Protein AF-A0A240UQ04-F1 (afdb_monomer_lite)

Foldseek 3Di:
DQPCLVVLVVVVVVVLVVPQKDQQLVSQLVSCVVCCVPRPVPQDPVCSSVVSVVCLVVSLVVVCVDAQWDADPNRMIGGDDDDDPDDDDPVPVVQVVVCPVLADPVNVVLLPDDLVPQELVCQVVLVVSLVSCVPDLCLVSNLSSLVSNLSSLVRDPVRDLVVSLVSLVSNLVSCVSVVNLLSVLVSLQVSLVSCVVVLVLQSSLVSLQVSLVSDDLPDLPVSLVSLVSSLVSCVVVLVLVSSVVSVLVSLVSCLVPDDPVVVVVSVCCCQCCNVLQRLPSLVVVLVVQLVVQLVVCLVPFDWPCCDDDSVSNSVVSSVLLVCLLCVVCPVSTDGPDPVRVVSSVVSVVVSVVSVVSSVSSCCSHPVSD

Structure (mmCIF, N/CA/C/O backbone):
data_AF-A0A240UQ04-F1
#
_entry.id   AF-A0A240UQ04-F1
#
loop_
_atom_site.group_PDB
_atom_site.id
_atom_site.type_symbol
_atom_site.label_atom_id
_atom_site.label_alt_id
_atom_site.label_comp_id
_atom_site.label_asym_id
_atom_site.label_entity_id
_atom_site.label_seq_id
_atom_site.pdbx_PDB_ins_code
_atom_site.Cartn_x
_atom_site.Cartn_y
_atom_site.Cartn_z
_atom_site.occupancy
_atom_site.B_iso_or_equiv
_atom_site.auth_seq_id
_atom_site.auth_comp_id
_atom_site.auth_asym_id
_atom_site.auth_atom_id
_atom_site.pdbx_PDB_model_num
ATOM 1 N N . MET A 1 1 ? 12.719 -9.009 54.185 1.00 58.41 1 MET A N 1
ATOM 2 C CA . MET A 1 1 ? 13.020 -7.704 53.570 1.00 58.41 1 MET A CA 1
ATOM 3 C C . MET A 1 1 ? 14.392 -7.865 52.958 1.00 58.41 1 MET A C 1
ATOM 5 O O . MET A 1 1 ? 15.248 -8.408 53.648 1.00 58.41 1 MET A O 1
ATOM 9 N N . ASN A 1 2 ? 14.559 -7.557 51.675 1.00 77.81 2 ASN A N 1
ATOM 10 C CA . ASN A 1 2 ? 15.847 -7.760 51.017 1.00 77.81 2 ASN A CA 1
ATOM 11 C C . ASN A 1 2 ? 16.838 -6.715 51.544 1.00 77.81 2 ASN A C 1
ATOM 13 O O . ASN A 1 2 ? 16.464 -5.557 51.710 1.00 77.81 2 ASN A O 1
ATOM 17 N N . GLU A 1 3 ? 18.076 -7.121 51.819 1.00 79.69 3 GLU A N 1
ATOM 18 C CA . GLU A 1 3 ? 19.088 -6.273 52.475 1.00 79.69 3 GLU A CA 1
ATOM 19 C C . GLU A 1 3 ? 19.407 -4.997 51.676 1.00 79.69 3 GLU A C 1
ATOM 21 O O . GLU A 1 3 ? 19.743 -3.967 52.249 1.00 79.69 3 GLU A O 1
ATOM 26 N N . TRP A 1 4 ? 19.202 -5.025 50.358 1.00 89.56 4 TRP A N 1
ATOM 27 C CA . TRP A 1 4 ? 19.443 -3.891 49.470 1.00 89.56 4 TRP A CA 1
ATOM 28 C C . TRP A 1 4 ? 18.371 -2.790 49.532 1.00 89.56 4 TRP A C 1
ATOM 30 O O . TRP A 1 4 ? 18.612 -1.694 49.034 1.00 89.56 4 TRP A O 1
ATOM 40 N N . TYR A 1 5 ? 17.199 -3.036 50.135 1.00 89.88 5 TYR A N 1
ATOM 41 C CA . TYR A 1 5 ? 16.101 -2.054 50.158 1.00 89.88 5 TYR A CA 1
ATOM 42 C C . TYR A 1 5 ? 16.482 -0.782 50.930 1.00 89.88 5 TYR A C 1
ATOM 44 O O . TYR A 1 5 ? 16.114 0.322 50.530 1.00 89.88 5 TYR A O 1
ATOM 52 N N . GLU A 1 6 ? 17.244 -0.934 52.015 1.00 86.56 6 GLU A N 1
ATOM 53 C CA . GLU A 1 6 ? 17.729 0.187 52.827 1.00 86.56 6 GLU A CA 1
ATOM 54 C C . GLU A 1 6 ? 18.804 1.000 52.086 1.00 86.56 6 GLU A C 1
ATOM 56 O O . GLU A 1 6 ? 18.769 2.227 52.089 1.00 86.56 6 GLU A O 1
ATOM 61 N N . ALA A 1 7 ? 19.700 0.333 51.355 1.00 88.06 7 ALA A N 1
ATOM 62 C CA . ALA A 1 7 ? 20.686 1.014 50.516 1.00 88.06 7 ALA A CA 1
ATOM 63 C C . ALA A 1 7 ? 20.029 1.742 49.325 1.00 88.06 7 ALA A C 1
ATOM 65 O O . ALA A 1 7 ? 20.410 2.863 48.981 1.00 88.06 7 ALA A O 1
ATOM 66 N N . ALA A 1 8 ? 18.994 1.141 48.729 1.00 89.69 8 ALA A N 1
ATOM 67 C CA . ALA A 1 8 ? 18.260 1.733 47.616 1.00 89.69 8 ALA A CA 1
ATOM 68 C C . ALA A 1 8 ? 17.498 2.995 48.022 1.00 89.69 8 ALA A C 1
ATOM 70 O O . ALA A 1 8 ? 17.497 3.966 47.270 1.00 89.69 8 ALA A O 1
ATOM 71 N N . ILE A 1 9 ? 16.875 3.027 49.206 1.00 89.06 9 ILE A N 1
ATOM 72 C CA . ILE A 1 9 ? 16.172 4.236 49.656 1.00 89.06 9 ILE A CA 1
ATOM 73 C C . ILE A 1 9 ? 17.139 5.387 49.961 1.00 89.06 9 ILE A C 1
ATOM 75 O O . ILE A 1 9 ? 16.822 6.533 49.651 1.00 89.06 9 ILE A O 1
ATOM 79 N N . GLU A 1 10 ? 18.327 5.110 50.504 1.00 87.94 10 GLU A N 1
ATOM 80 C CA . GLU A 1 10 ? 19.351 6.140 50.716 1.00 87.94 10 GLU A CA 1
ATOM 81 C C . GLU A 1 10 ? 19.845 6.728 49.389 1.00 87.94 10 GLU A C 1
ATOM 83 O O . GLU A 1 10 ? 19.914 7.952 49.245 1.00 87.94 10 GLU A O 1
ATOM 88 N N . SER A 1 11 ? 20.123 5.877 48.393 1.00 89.25 11 SER A N 1
ATOM 89 C CA . SER A 1 11 ? 20.489 6.335 47.045 1.00 89.25 11 SER A CA 1
ATOM 90 C C . SER A 1 11 ? 19.360 7.140 46.399 1.00 89.25 11 SER A C 1
ATOM 92 O O . SER A 1 11 ? 19.591 8.220 45.859 1.00 89.25 11 SER A O 1
ATOM 94 N N . LEU A 1 12 ? 18.117 6.674 46.542 1.00 89.06 12 LEU A N 1
ATOM 95 C CA . LEU A 1 12 ? 16.938 7.341 46.001 1.00 89.06 12 LEU A CA 1
ATOM 96 C C . LEU A 1 12 ? 16.725 8.728 46.610 1.00 89.06 12 LEU A C 1
ATOM 98 O O . LEU A 1 12 ? 16.394 9.669 45.896 1.00 89.06 12 LEU A O 1
ATOM 102 N N . LEU A 1 13 ? 16.910 8.879 47.923 1.00 85.94 13 LEU A N 1
ATOM 103 C CA . LEU A 1 13 ? 16.787 10.175 48.587 1.00 85.94 13 LEU A CA 1
ATOM 104 C C . LEU A 1 13 ? 17.868 11.156 48.117 1.00 85.94 13 LEU A C 1
ATOM 106 O O . LEU A 1 13 ? 17.552 12.325 47.903 1.00 85.94 13 LEU A O 1
ATOM 110 N N . ASN A 1 14 ? 19.101 10.688 47.895 1.00 85.88 14 ASN A N 1
ATOM 111 C CA . ASN A 1 14 ? 20.179 11.512 47.339 1.00 85.88 14 ASN A CA 1
ATOM 112 C C . ASN A 1 14 ? 19.882 11.976 45.906 1.00 85.88 14 ASN A C 1
ATOM 114 O O . ASN A 1 14 ? 20.230 13.100 45.537 1.00 85.88 14 ASN A O 1
ATOM 118 N N . ASP A 1 15 ? 19.244 11.134 45.095 1.00 84.62 15 ASP A N 1
ATOM 119 C CA . ASP A 1 15 ? 18.875 11.503 43.730 1.00 84.62 15 ASP A CA 1
ATOM 120 C C . ASP A 1 15 ? 17.642 12.410 43.704 1.00 84.62 15 ASP A C 1
ATOM 122 O O . ASP A 1 15 ? 17.616 13.382 42.950 1.00 84.62 15 ASP A O 1
ATOM 126 N N . LEU A 1 16 ? 16.679 12.199 44.607 1.00 82.31 16 LEU A N 1
ATOM 127 C CA . LEU A 1 16 ? 15.529 13.091 44.795 1.00 82.31 16 LEU A CA 1
ATOM 128 C C . LEU A 1 16 ? 15.911 14.470 45.361 1.00 82.31 16 LEU A C 1
ATOM 130 O O . LEU A 1 16 ? 15.130 15.416 45.263 1.00 82.31 16 LEU A O 1
ATOM 134 N N . GLU A 1 17 ? 17.095 14.620 45.963 1.00 79.88 17 GLU A N 1
ATOM 135 C CA . GLU A 1 17 ? 17.646 15.937 46.310 1.00 79.88 17 GLU A CA 1
ATOM 136 C C . GLU A 1 17 ? 18.175 16.702 45.090 1.00 79.88 17 GLU A C 1
ATOM 138 O O . GLU A 1 17 ? 18.221 17.934 45.113 1.00 79.88 17 GLU A O 1
ATOM 143 N N . LYS A 1 18 ? 18.566 15.994 44.024 1.00 79.12 18 LYS A N 1
ATOM 144 C CA . LYS A 1 18 ? 19.079 16.589 42.780 1.00 79.12 18 LYS A CA 1
ATOM 145 C C . LYS A 1 18 ? 17.976 16.787 41.741 1.00 79.12 18 LYS A C 1
ATOM 147 O O . LYS A 1 18 ? 18.014 17.770 41.003 1.00 79.12 18 LYS A O 1
ATOM 152 N N . GLU A 1 19 ? 17.010 15.875 41.689 1.00 73.00 19 GLU A N 1
ATOM 153 C CA . GLU A 1 19 ? 15.915 15.859 40.723 1.00 73.00 19 GLU A CA 1
ATOM 154 C C . GLU A 1 19 ? 14.556 15.777 41.430 1.00 73.00 19 GLU A C 1
ATOM 156 O O . GLU A 1 19 ? 14.319 14.906 42.257 1.00 73.00 19 GLU A O 1
ATOM 161 N N . GLU A 1 20 ? 13.608 16.650 41.069 1.00 72.44 20 GLU A N 1
ATOM 162 C CA . GLU A 1 20 ? 12.280 16.689 41.711 1.00 72.44 20 GLU A CA 1
ATOM 163 C C . GLU A 1 20 ? 11.456 15.400 41.507 1.00 72.44 20 GLU A C 1
ATOM 165 O O . GLU A 1 20 ? 10.472 15.168 42.217 1.00 72.44 20 GLU A O 1
ATOM 170 N N . LYS A 1 21 ? 11.804 14.576 40.507 1.00 81.00 21 LYS A N 1
ATOM 171 C CA . LYS A 1 21 ? 11.020 13.406 40.103 1.00 81.00 21 LYS A CA 1
ATOM 172 C C . LYS A 1 21 ? 11.857 12.361 39.380 1.00 81.00 21 LYS A C 1
ATOM 174 O O . LYS A 1 21 ? 12.433 12.661 38.341 1.00 81.00 21 LYS A O 1
ATOM 179 N N . ILE A 1 22 ? 11.763 11.115 39.836 1.00 85.31 22 ILE A N 1
ATOM 180 C CA . ILE A 1 22 ? 12.531 9.987 39.296 1.00 85.31 22 ILE A CA 1
ATOM 181 C C . ILE A 1 22 ? 11.594 8.911 38.738 1.00 85.31 22 ILE A C 1
ATOM 183 O O . ILE A 1 22 ? 10.485 8.704 39.243 1.00 85.31 22 ILE A O 1
ATOM 187 N N . ILE A 1 23 ? 12.010 8.253 37.655 1.00 87.44 23 ILE A N 1
ATOM 188 C CA . ILE A 1 23 ? 11.331 7.079 37.093 1.00 87.44 23 ILE A CA 1
ATOM 189 C C . ILE A 1 23 ? 11.826 5.854 37.865 1.00 87.44 23 ILE A C 1
ATOM 191 O O . ILE A 1 23 ? 13.015 5.562 37.850 1.00 87.44 23 ILE A O 1
ATOM 195 N N . GLY A 1 24 ? 10.926 5.156 38.563 1.00 87.31 24 GLY A N 1
ATOM 196 C CA . GLY A 1 24 ? 11.319 4.122 39.523 1.00 87.31 24 GLY A CA 1
ATOM 197 C C . GLY A 1 24 ? 11.990 2.898 38.897 1.00 87.31 24 GLY A C 1
ATOM 198 O O . GLY A 1 24 ? 12.894 2.331 39.501 1.00 87.31 24 GLY A O 1
ATOM 199 N N . LEU A 1 25 ? 11.559 2.498 37.694 1.00 85.81 25 LEU A N 1
ATOM 200 C CA . LEU A 1 25 ? 12.165 1.377 36.963 1.00 85.81 25 LEU A CA 1
ATOM 201 C C . LEU A 1 25 ? 13.605 1.696 36.552 1.00 85.81 25 LEU A C 1
ATOM 203 O O . LEU A 1 25 ? 14.498 0.910 36.848 1.00 85.81 25 LEU A O 1
ATOM 207 N N . ASP A 1 26 ? 13.820 2.866 35.944 1.00 87.31 26 ASP A N 1
ATOM 208 C CA . ASP A 1 26 ? 15.145 3.328 35.518 1.00 87.31 26 ASP A CA 1
ATOM 209 C C . ASP A 1 26 ? 16.088 3.432 36.727 1.00 87.31 26 ASP A C 1
ATOM 211 O O . ASP A 1 26 ? 17.191 2.897 36.709 1.00 87.31 26 ASP A O 1
ATOM 215 N N . PHE A 1 27 ? 15.605 4.012 37.831 1.00 93.12 27 PHE A N 1
ATOM 216 C CA . PHE A 1 27 ? 16.371 4.089 39.073 1.00 93.12 27 PHE A CA 1
ATOM 217 C C . PHE A 1 27 ? 16.760 2.712 39.620 1.00 93.12 27 PHE A C 1
ATOM 219 O O . PHE A 1 27 ? 17.901 2.521 40.028 1.00 93.12 27 PHE A O 1
ATOM 226 N N . LEU A 1 28 ? 15.834 1.746 39.661 1.00 91.12 28 LEU A N 1
ATOM 227 C CA . LEU A 1 28 ? 16.159 0.406 40.157 1.00 91.12 28 LEU A CA 1
ATOM 228 C C . LEU A 1 28 ? 17.163 -0.302 39.258 1.00 91.12 28 LEU A C 1
ATOM 230 O O . LEU A 1 28 ? 18.037 -0.998 39.768 1.00 91.12 28 LEU A O 1
ATOM 234 N N . GLN A 1 29 ? 17.045 -0.131 37.944 1.00 89.81 29 GLN A N 1
ATOM 235 C CA . GLN A 1 29 ? 17.992 -0.695 36.993 1.00 89.81 29 GLN A CA 1
ATOM 236 C C . GLN A 1 29 ? 19.395 -0.120 37.211 1.00 89.81 29 GLN A C 1
ATOM 238 O O . GLN A 1 29 ? 20.348 -0.890 37.352 1.00 89.81 29 GLN A O 1
ATOM 243 N N . ASP A 1 30 ? 19.510 1.202 37.335 1.00 88.62 30 ASP A N 1
ATOM 244 C CA . ASP A 1 30 ? 20.778 1.879 37.609 1.00 88.62 30 ASP A CA 1
ATOM 245 C C . ASP A 1 30 ? 21.347 1.467 38.978 1.00 88.62 30 ASP A C 1
ATOM 247 O O . ASP A 1 30 ? 22.514 1.088 39.082 1.00 88.62 30 ASP A O 1
ATOM 251 N N . PHE A 1 31 ? 20.512 1.413 40.020 1.00 92.94 31 PHE A N 1
ATOM 252 C CA . PHE A 1 31 ? 20.923 0.995 41.361 1.00 92.94 31 PHE A CA 1
ATOM 253 C C . PHE A 1 31 ? 21.456 -0.447 41.392 1.00 92.94 31 PHE A C 1
ATOM 255 O O . PHE A 1 31 ? 22.490 -0.714 42.014 1.00 92.94 31 PHE A O 1
ATOM 262 N N . VAL A 1 32 ? 20.773 -1.382 40.721 1.00 90.56 32 VAL A N 1
ATOM 263 C CA . VAL A 1 32 ? 21.191 -2.791 40.635 1.00 90.56 32 VAL A CA 1
ATOM 264 C C . VAL A 1 32 ? 22.510 -2.923 39.872 1.00 90.56 32 VAL A C 1
ATOM 266 O O . VAL A 1 32 ? 23.366 -3.712 40.275 1.00 90.56 32 VAL A O 1
ATOM 269 N N . LEU A 1 33 ? 22.704 -2.139 38.807 1.00 87.25 33 LEU A N 1
ATOM 270 C CA . LEU A 1 33 ? 23.949 -2.118 38.038 1.00 87.25 33 LEU A CA 1
ATOM 271 C C . LEU A 1 33 ? 25.126 -1.578 38.859 1.00 87.25 33 LEU A C 1
ATOM 273 O O . LEU A 1 33 ? 26.207 -2.169 38.832 1.00 87.25 33 LEU A O 1
ATOM 277 N N . GLU A 1 34 ? 24.922 -0.487 39.597 1.00 88.06 34 GLU A N 1
ATOM 278 C CA . GLU A 1 34 ? 25.969 0.170 40.386 1.00 88.06 34 GLU A CA 1
ATOM 279 C C . GLU A 1 34 ? 26.369 -0.623 41.636 1.00 88.06 34 GLU A C 1
ATOM 281 O O . GLU A 1 34 ? 27.537 -0.609 42.019 1.00 88.06 34 GLU A O 1
ATOM 286 N N . ASN A 1 35 ? 25.433 -1.364 42.239 1.00 88.94 35 ASN A N 1
ATOM 287 C CA . ASN A 1 35 ? 25.648 -2.084 43.501 1.00 88.94 35 ASN A CA 1
ATOM 288 C C . ASN A 1 35 ? 25.668 -3.616 43.323 1.00 88.94 35 ASN A C 1
ATOM 290 O O . ASN A 1 35 ? 25.433 -4.376 44.270 1.00 88.94 35 ASN A O 1
ATOM 294 N N . ARG A 1 36 ? 25.948 -4.092 42.100 1.00 88.50 36 ARG A N 1
ATOM 295 C CA . ARG A 1 36 ? 25.938 -5.523 41.751 1.00 88.50 36 ARG A CA 1
ATOM 296 C C . ARG A 1 36 ? 26.920 -6.346 42.581 1.00 88.50 36 ARG A C 1
ATOM 298 O O . ARG A 1 36 ? 26.583 -7.446 43.011 1.00 88.50 36 ARG A O 1
ATOM 305 N N . GLU A 1 37 ? 28.124 -5.826 42.804 1.00 82.75 37 GLU A N 1
ATOM 306 C CA . GLU A 1 37 ? 29.170 -6.534 43.558 1.00 82.75 37 GLU A CA 1
ATOM 307 C C . GLU A 1 37 ? 28.835 -6.667 45.052 1.00 82.75 37 GLU A C 1
ATOM 309 O O . GLU A 1 37 ? 29.295 -7.612 45.696 1.00 82.75 37 GLU A O 1
ATOM 314 N N . ASP A 1 38 ? 27.985 -5.784 45.580 1.00 85.56 38 ASP A N 1
ATOM 315 C CA . ASP A 1 38 ? 27.653 -5.729 47.003 1.00 85.56 38 ASP A CA 1
ATOM 316 C C . ASP A 1 38 ? 26.400 -6.546 47.346 1.00 85.56 38 ASP A C 1
ATOM 318 O O . ASP A 1 38 ? 26.409 -7.288 48.328 1.00 85.56 38 ASP A O 1
ATOM 322 N N . TYR A 1 39 ? 25.344 -6.467 46.525 1.00 86.56 39 TYR A N 1
ATOM 323 C CA . TYR A 1 39 ? 24.046 -7.089 46.840 1.00 86.56 39 TYR A CA 1
ATOM 324 C C . TYR A 1 39 ? 23.546 -8.115 45.812 1.00 86.56 39 TYR A C 1
ATOM 326 O O . TYR A 1 39 ? 22.637 -8.884 46.124 1.00 86.56 39 TYR A O 1
ATOM 334 N N . PHE A 1 40 ? 24.113 -8.156 44.600 1.00 88.31 40 PHE A N 1
ATOM 335 C CA . PHE A 1 40 ? 23.583 -8.945 43.475 1.00 88.31 40 PHE A CA 1
ATOM 336 C C . PHE A 1 40 ? 24.657 -9.820 42.803 1.00 88.31 40 PHE A C 1
ATOM 338 O O . PHE A 1 40 ? 24.677 -9.973 41.581 1.00 88.31 40 PHE A O 1
ATOM 345 N N . GLN A 1 41 ? 25.559 -10.410 43.597 1.00 83.00 41 GLN A N 1
ATOM 346 C CA . GLN A 1 41 ? 26.712 -11.182 43.099 1.00 83.00 41 GLN A CA 1
ATOM 347 C C . GLN A 1 41 ? 26.312 -12.348 42.179 1.00 83.00 41 GLN A C 1
ATOM 349 O O . GLN A 1 41 ? 27.020 -12.641 41.213 1.00 83.00 41 GLN A O 1
ATOM 354 N N . ASP A 1 42 ? 25.157 -12.960 42.450 1.00 83.81 42 ASP A N 1
ATOM 355 C CA . ASP A 1 42 ? 24.624 -14.111 41.715 1.00 83.81 42 ASP A CA 1
ATOM 356 C C . ASP A 1 42 ? 23.748 -13.726 40.501 1.00 83.81 42 ASP A C 1
ATOM 358 O O . ASP A 1 42 ? 23.315 -14.607 39.763 1.00 83.81 42 ASP A O 1
ATOM 362 N N . LEU A 1 43 ? 23.471 -12.433 40.274 1.00 86.88 43 LEU A N 1
ATOM 363 C CA . LEU A 1 43 ? 22.567 -11.967 39.212 1.00 86.88 43 LEU A CA 1
ATOM 364 C C . LEU A 1 43 ? 23.330 -11.686 37.913 1.00 86.88 43 LEU A C 1
ATOM 366 O O . LEU A 1 43 ? 24.062 -10.701 37.845 1.00 86.88 43 LEU A O 1
ATOM 370 N N . GLU A 1 44 ? 23.186 -12.504 36.869 1.00 86.50 44 GLU A N 1
ATOM 371 C CA . GLU A 1 44 ? 23.845 -12.282 35.569 1.00 86.50 44 GLU A CA 1
ATOM 372 C C . GLU A 1 44 ? 23.394 -10.971 34.893 1.00 86.50 44 GLU A C 1
ATOM 374 O O . GLU A 1 44 ? 22.263 -10.527 35.059 1.00 86.50 44 GLU A O 1
ATOM 379 N N . PHE A 1 45 ? 24.280 -10.335 34.111 1.00 80.94 45 PHE A N 1
ATOM 380 C CA . PHE A 1 45 ? 23.977 -9.053 33.448 1.00 80.94 45 PHE A CA 1
ATOM 381 C C . PHE A 1 45 ? 22.784 -9.134 32.487 1.00 80.94 45 PHE A C 1
ATOM 383 O O . PHE A 1 45 ? 22.076 -8.147 32.315 1.00 80.94 45 PHE A O 1
ATOM 390 N N . GLU A 1 46 ? 22.574 -10.293 31.861 1.00 82.19 46 GLU A N 1
ATOM 391 C CA . GLU A 1 46 ? 21.473 -10.515 30.917 1.00 82.19 46 GLU A CA 1
ATOM 392 C C . GLU A 1 46 ? 20.110 -10.638 31.624 1.00 82.19 46 GLU A C 1
ATOM 394 O O . GLU A 1 46 ? 19.081 -10.412 30.991 1.00 82.19 46 GLU A O 1
ATOM 399 N N . ASP A 1 47 ? 20.102 -10.902 32.936 1.00 87.44 47 ASP A N 1
ATOM 400 C CA . ASP A 1 47 ? 18.893 -11.140 33.733 1.00 87.44 47 ASP A CA 1
ATOM 401 C C . ASP A 1 47 ? 18.439 -9.907 34.539 1.00 87.44 47 ASP A C 1
ATOM 403 O O . ASP A 1 47 ? 17.406 -9.948 35.212 1.00 87.44 47 ASP A O 1
ATOM 407 N N . ILE A 1 48 ? 19.182 -8.794 34.482 1.00 83.69 48 ILE A N 1
ATOM 408 C CA . ILE A 1 48 ? 18.913 -7.586 35.285 1.00 83.69 48 ILE A CA 1
ATOM 409 C C . ILE A 1 48 ? 17.538 -6.994 34.965 1.00 83.69 48 ILE A C 1
ATOM 411 O O . ILE A 1 48 ? 16.775 -6.697 35.881 1.00 83.69 48 ILE A O 1
ATOM 415 N N . ASP A 1 49 ? 17.190 -6.867 33.685 1.00 82.19 49 ASP A N 1
ATOM 416 C CA . ASP A 1 49 ? 15.914 -6.272 33.264 1.00 82.19 49 ASP A CA 1
ATOM 417 C C . ASP A 1 49 ? 14.718 -7.088 33.775 1.00 82.19 49 ASP A C 1
ATOM 419 O O . ASP A 1 49 ? 13.706 -6.536 34.222 1.00 82.19 49 ASP A O 1
ATOM 423 N N . GLN A 1 50 ? 14.851 -8.417 33.746 1.00 87.00 50 GLN A N 1
ATOM 424 C CA . GLN A 1 50 ? 13.830 -9.328 34.246 1.00 87.00 50 GLN A CA 1
ATOM 425 C C . GLN A 1 50 ? 13.729 -9.250 35.773 1.00 87.00 50 GLN A C 1
ATOM 427 O O . GLN A 1 50 ? 12.632 -9.097 36.303 1.00 87.00 50 GLN A O 1
ATOM 432 N N . PHE A 1 51 ? 14.863 -9.258 36.476 1.00 89.88 51 PHE A N 1
ATOM 433 C CA . PHE A 1 51 ? 14.904 -9.114 37.929 1.00 89.88 51 PHE A CA 1
ATOM 434 C C . PHE A 1 51 ? 14.285 -7.794 38.410 1.00 89.88 51 PHE A C 1
ATOM 436 O O . PHE A 1 51 ? 13.481 -7.797 39.341 1.00 89.88 51 PHE A O 1
ATOM 443 N N . VAL A 1 52 ? 14.625 -6.671 37.769 1.00 88.56 52 VAL A N 1
ATOM 444 C CA . VAL A 1 52 ? 14.074 -5.349 38.104 1.00 88.56 52 VAL A CA 1
ATOM 445 C C . VAL A 1 52 ? 12.565 -5.337 37.899 1.00 88.56 52 VAL A C 1
ATOM 447 O O . VAL A 1 52 ? 11.849 -4.865 38.775 1.00 88.56 52 VAL A O 1
ATOM 450 N N . THR A 1 53 ? 12.075 -5.902 36.794 1.00 85.00 53 THR A N 1
ATOM 451 C CA . THR A 1 53 ? 10.634 -5.995 36.515 1.00 85.00 53 THR A CA 1
ATOM 452 C C . THR A 1 53 ? 9.909 -6.824 37.576 1.00 85.00 53 THR A C 1
ATOM 454 O O . THR A 1 53 ? 8.877 -6.391 38.085 1.00 85.00 53 THR A O 1
ATOM 457 N N . ASP A 1 54 ? 10.473 -7.971 37.960 1.00 87.94 54 ASP A N 1
ATOM 458 C CA . ASP A 1 54 ? 9.882 -8.871 38.954 1.00 87.94 54 ASP A CA 1
ATOM 459 C C . ASP A 1 54 ? 9.885 -8.262 40.368 1.00 87.94 54 ASP A C 1
ATOM 461 O O . ASP A 1 54 ? 8.967 -8.495 41.150 1.00 87.94 54 ASP A O 1
ATOM 465 N N . GLN A 1 55 ? 10.911 -7.478 40.714 1.00 89.19 55 GLN A N 1
ATOM 466 C CA . GLN A 1 55 ? 11.040 -6.837 42.029 1.00 89.19 55 GLN A CA 1
ATOM 467 C C . GLN A 1 55 ? 10.374 -5.459 42.117 1.00 89.19 55 GLN A C 1
ATOM 469 O O . GLN A 1 55 ? 10.234 -4.928 43.222 1.00 89.19 55 GLN A O 1
ATOM 474 N N . PHE A 1 56 ? 9.976 -4.864 40.988 1.00 89.19 56 PHE A N 1
ATOM 475 C CA . PHE A 1 56 ? 9.504 -3.482 40.937 1.00 89.19 56 PHE A CA 1
ATOM 476 C C . PHE A 1 56 ? 8.264 -3.261 41.804 1.00 89.19 56 PHE A C 1
ATOM 478 O O . PHE A 1 56 ? 8.253 -2.350 42.633 1.00 89.19 56 PHE A O 1
ATOM 485 N N . ASP A 1 57 ? 7.239 -4.103 41.660 1.00 84.56 57 ASP A N 1
ATOM 486 C CA . ASP A 1 57 ? 5.978 -3.945 42.391 1.00 84.56 57 ASP A CA 1
ATOM 487 C C . ASP A 1 57 ? 6.145 -4.183 43.898 1.00 84.56 57 ASP A C 1
ATOM 489 O O . ASP A 1 57 ? 5.593 -3.428 44.706 1.00 84.56 57 ASP A O 1
ATOM 493 N N . ASP A 1 58 ? 6.962 -5.167 44.282 1.00 86.81 58 ASP A N 1
ATOM 494 C CA . ASP A 1 58 ? 7.271 -5.476 45.682 1.00 86.81 58 ASP A CA 1
ATOM 495 C C . ASP A 1 58 ? 8.040 -4.327 46.352 1.00 86.81 58 ASP A C 1
ATOM 497 O O . ASP A 1 58 ? 7.676 -3.869 47.444 1.00 86.81 58 ASP A O 1
ATOM 501 N N . PHE A 1 59 ? 9.070 -3.801 45.679 1.00 87.94 59 PHE A N 1
ATOM 502 C CA . PHE A 1 59 ? 9.853 -2.670 46.176 1.00 87.94 59 PHE A CA 1
ATOM 503 C C . PHE A 1 59 ? 9.016 -1.391 46.237 1.00 87.94 59 PHE A C 1
ATOM 505 O O . PHE A 1 59 ? 9.054 -0.654 47.223 1.00 87.94 59 PHE A O 1
ATOM 512 N N . GLN A 1 60 ? 8.191 -1.149 45.219 1.00 86.31 60 GLN A N 1
ATOM 513 C CA . GLN A 1 60 ? 7.283 -0.012 45.171 1.00 86.31 60 GLN A CA 1
ATOM 514 C C . GLN A 1 60 ? 6.205 -0.090 46.263 1.00 86.31 60 GLN A C 1
ATOM 516 O O . GLN A 1 60 ? 5.852 0.930 46.863 1.00 86.31 60 GLN A O 1
ATOM 521 N N . GLY A 1 61 ? 5.693 -1.288 46.554 1.00 84.00 61 GLY A N 1
ATOM 522 C CA . GLY A 1 61 ? 4.782 -1.539 47.667 1.00 84.00 61 GLY A CA 1
ATOM 523 C C . GLY A 1 61 ? 5.432 -1.241 49.019 1.00 84.00 61 GLY A C 1
ATOM 524 O O . GLY A 1 61 ? 4.819 -0.587 49.865 1.00 84.00 61 GLY A O 1
ATOM 525 N N . TRP A 1 62 ? 6.695 -1.635 49.198 1.00 87.81 62 TRP A N 1
ATOM 526 C CA . TRP A 1 62 ? 7.478 -1.310 50.391 1.00 87.81 62 TRP A CA 1
ATOM 527 C C . TRP A 1 62 ? 7.783 0.192 50.517 1.00 87.81 62 TRP A C 1
ATOM 529 O O . TRP A 1 62 ? 7.593 0.756 51.594 1.00 87.81 62 TRP A O 1
ATOM 539 N N . LEU A 1 63 ? 8.155 0.877 49.432 1.00 86.38 63 LEU A N 1
ATOM 540 C CA . LEU A 1 63 ? 8.429 2.323 49.415 1.00 86.38 63 LEU A CA 1
ATOM 541 C C . LEU A 1 63 ? 7.250 3.166 49.916 1.00 86.38 63 LEU A C 1
ATOM 543 O O . LEU A 1 63 ? 7.458 4.170 50.591 1.00 86.38 63 LEU A O 1
ATOM 547 N N . ARG A 1 64 ? 6.005 2.744 49.652 1.00 84.00 64 ARG A N 1
ATOM 548 C CA . ARG A 1 64 ? 4.795 3.424 50.158 1.00 84.00 64 ARG A CA 1
ATOM 549 C C . ARG A 1 64 ? 4.691 3.427 51.684 1.00 84.00 64 ARG A C 1
ATOM 551 O O . ARG A 1 64 ? 3.948 4.232 52.237 1.00 84.00 64 ARG A O 1
ATOM 558 N N . THR A 1 65 ? 5.400 2.524 52.360 1.00 82.25 65 THR A N 1
ATOM 559 C CA . THR A 1 65 ? 5.434 2.450 53.828 1.00 82.25 65 THR A CA 1
ATOM 560 C C . THR A 1 65 ? 6.501 3.356 54.448 1.00 82.25 65 THR A C 1
ATOM 562 O O . THR A 1 65 ? 6.502 3.537 55.665 1.00 82.25 65 THR A O 1
ATOM 565 N N . GLN A 1 66 ? 7.385 3.948 53.635 1.00 84.12 66 GLN A N 1
ATOM 566 C CA . GLN A 1 66 ? 8.506 4.761 54.098 1.00 84.12 66 GLN A CA 1
ATOM 567 C C . GLN A 1 66 ? 8.145 6.248 54.167 1.00 84.12 66 GLN A C 1
ATOM 569 O O . GLN A 1 66 ? 7.481 6.802 53.291 1.00 84.12 66 GLN A O 1
ATOM 574 N N . ALA A 1 67 ? 8.596 6.918 55.229 1.00 72.38 67 ALA A N 1
ATOM 575 C CA . ALA A 1 67 ? 8.374 8.349 55.404 1.00 72.38 67 ALA A CA 1
ATOM 576 C C . ALA A 1 67 ? 9.307 9.157 54.486 1.00 72.38 67 ALA A C 1
ATOM 578 O O . ALA A 1 67 ? 10.504 8.893 54.427 1.00 72.38 67 ALA A O 1
ATOM 579 N N . GLY A 1 68 ? 8.770 10.175 53.807 1.00 75.44 68 GLY A N 1
ATOM 580 C CA . GLY A 1 68 ? 9.559 11.095 52.977 1.00 75.44 68 GLY A CA 1
ATOM 581 C C . GLY A 1 68 ? 9.529 10.818 51.472 1.00 75.44 68 GLY A C 1
ATOM 582 O O . GLY A 1 68 ? 10.069 11.624 50.717 1.00 75.44 68 GLY A O 1
ATOM 583 N N . ILE A 1 69 ? 8.847 9.761 51.012 1.00 81.94 69 ILE A N 1
ATOM 584 C CA . ILE A 1 69 ? 8.707 9.426 49.584 1.00 81.94 69 ILE A CA 1
ATOM 585 C C . ILE A 1 69 ? 7.232 9.220 49.234 1.00 81.94 69 ILE A C 1
ATOM 587 O O . ILE A 1 69 ? 6.489 8.568 49.963 1.00 81.94 69 ILE A O 1
ATOM 591 N N . LYS A 1 70 ? 6.799 9.765 48.095 1.00 84.06 70 LYS A N 1
ATOM 592 C CA . LYS A 1 70 ? 5.472 9.534 47.517 1.00 84.06 70 LYS A CA 1
ATOM 593 C C . LYS A 1 70 ? 5.613 8.820 46.174 1.00 84.06 70 LYS A C 1
ATOM 595 O O . LYS A 1 70 ? 6.283 9.304 45.262 1.00 84.06 70 LYS A O 1
ATOM 600 N N . VAL A 1 71 ? 4.941 7.678 46.052 1.00 84.75 71 VAL A N 1
ATOM 601 C CA . VAL A 1 71 ? 4.871 6.869 44.827 1.00 84.75 71 VAL A CA 1
ATOM 602 C C . VAL A 1 71 ? 3.638 7.279 44.016 1.00 84.75 71 VAL A C 1
ATOM 604 O O . VAL A 1 71 ? 2.528 7.284 44.544 1.00 84.75 71 VAL A O 1
ATOM 607 N N . LEU A 1 72 ? 3.814 7.619 42.737 1.00 77.00 72 LEU A N 1
ATOM 608 C CA . LEU A 1 72 ? 2.732 7.977 41.811 1.00 77.00 72 LEU A CA 1
ATOM 609 C C . LEU A 1 72 ? 2.227 6.752 41.026 1.00 77.00 72 LEU A C 1
ATOM 611 O O . LEU A 1 72 ? 2.974 5.806 40.790 1.00 77.00 72 LEU A O 1
ATOM 615 N N . ALA A 1 73 ? 0.980 6.802 40.541 1.00 70.19 73 ALA A N 1
ATOM 616 C CA . ALA A 1 73 ? 0.335 5.709 39.795 1.00 70.19 73 ALA A CA 1
ATOM 617 C C . ALA A 1 73 ? 1.036 5.321 38.473 1.00 70.19 73 ALA A C 1
ATOM 619 O O . ALA A 1 73 ? 0.806 4.241 37.947 1.00 70.19 73 ALA A O 1
ATOM 620 N N . ASN A 1 74 ? 1.914 6.178 37.942 1.00 71.81 74 ASN A N 1
ATOM 621 C CA . ASN A 1 74 ? 2.688 5.928 36.722 1.00 71.81 74 ASN A CA 1
ATOM 622 C C . ASN A 1 74 ? 4.114 5.402 36.979 1.00 71.81 74 ASN A C 1
ATOM 624 O O . ASN A 1 74 ? 4.966 5.539 36.104 1.00 71.81 74 ASN A O 1
ATOM 628 N N . GLY A 1 75 ? 4.397 4.878 38.178 1.00 76.12 75 GLY A N 1
ATOM 629 C CA . GLY A 1 75 ? 5.706 4.309 38.524 1.00 76.12 75 GLY A CA 1
ATOM 630 C C . GLY A 1 75 ? 6.811 5.344 38.770 1.00 76.12 75 GLY A C 1
ATOM 631 O O . GLY A 1 75 ? 7.992 5.009 38.727 1.00 76.12 75 GLY A O 1
ATOM 632 N N . LYS A 1 76 ? 6.452 6.617 38.994 1.00 82.81 76 LYS A N 1
ATOM 633 C CA . LYS A 1 76 ? 7.400 7.703 39.303 1.00 82.81 76 LYS A CA 1
ATOM 634 C C . LYS A 1 76 ? 7.386 8.045 40.789 1.00 82.81 76 LYS A C 1
ATOM 636 O O . LYS A 1 76 ? 6.323 8.030 41.412 1.00 82.81 76 LYS A O 1
ATOM 641 N N . TRP A 1 77 ? 8.539 8.405 41.340 1.00 87.06 77 TRP A N 1
ATOM 642 C CA . TRP A 1 77 ? 8.722 8.667 42.770 1.00 87.06 77 TRP A CA 1
ATOM 643 C C . TRP A 1 77 ? 9.157 10.117 43.007 1.00 87.06 77 TRP A C 1
ATOM 645 O O . TRP A 1 77 ? 9.901 10.683 42.204 1.00 87.06 77 TRP A O 1
ATOM 655 N N . ILE A 1 78 ? 8.636 10.731 44.073 1.00 85.00 78 ILE A N 1
ATOM 656 C CA . ILE A 1 78 ? 8.908 12.127 44.455 1.00 85.00 78 ILE A CA 1
ATOM 657 C C . ILE A 1 78 ? 9.135 12.246 45.966 1.00 85.00 78 ILE A C 1
ATOM 659 O O . ILE A 1 78 ? 8.646 11.417 46.738 1.00 85.00 78 ILE A O 1
ATOM 663 N N . LYS A 1 79 ? 9.820 13.308 46.401 1.00 84.06 79 LYS A N 1
ATOM 664 C CA . LYS A 1 79 ? 9.988 13.629 47.824 1.00 84.06 79 LYS A CA 1
ATOM 665 C C . LYS A 1 79 ? 8.661 14.100 48.427 1.00 84.06 79 LYS A C 1
ATOM 667 O O . LYS A 1 79 ? 7.946 14.914 47.846 1.00 84.06 79 LYS A O 1
ATOM 672 N N . SER A 1 80 ? 8.311 13.564 49.590 1.00 72.12 80 SER A N 1
ATOM 673 C CA . SER A 1 80 ? 7.115 13.960 50.333 1.00 72.12 80 SER A CA 1
ATOM 674 C C . SER A 1 80 ? 7.461 15.102 51.288 1.00 72.12 80 SER A C 1
ATOM 676 O O . SER A 1 80 ? 7.814 14.850 52.439 1.00 72.12 80 SER A O 1
ATOM 678 N N . ASP A 1 81 ? 7.349 16.351 50.837 1.00 56.38 81 ASP A N 1
ATOM 679 C CA . ASP A 1 81 ? 7.541 17.506 51.718 1.00 56.38 81 ASP A CA 1
ATOM 680 C C . ASP A 1 81 ? 6.359 17.671 52.683 1.00 56.38 81 ASP A C 1
ATOM 682 O O . ASP A 1 81 ? 5.197 17.821 52.294 1.00 56.38 81 ASP A O 1
ATOM 686 N N . SER A 1 82 ? 6.663 17.662 53.982 1.00 42.19 82 SER A N 1
ATOM 687 C CA . SER A 1 82 ? 5.738 18.127 55.007 1.00 42.19 82 SER A CA 1
ATOM 688 C C . SER A 1 82 ? 5.573 19.644 54.882 1.00 42.19 82 SER A C 1
ATOM 690 O O . SER A 1 82 ? 6.522 20.384 55.129 1.00 42.19 82 SER A O 1
ATOM 692 N N . ALA A 1 83 ? 4.345 20.069 54.585 1.00 35.78 83 ALA A N 1
ATOM 693 C CA . ALA A 1 83 ? 3.857 21.448 54.576 1.00 35.78 83 ALA A CA 1
ATOM 694 C C . ALA A 1 83 ? 4.294 22.336 53.396 1.00 35.78 83 ALA A C 1
ATOM 696 O O . ALA A 1 83 ? 5.127 23.224 53.544 1.00 35.78 83 ALA A O 1
ATOM 697 N N . THR A 1 84 ? 3.539 22.235 52.299 1.00 26.77 84 THR A N 1
ATOM 698 C CA . THR A 1 84 ? 3.109 23.433 51.565 1.00 26.77 84 THR A CA 1
ATOM 699 C C . THR A 1 84 ? 1.726 23.206 50.963 1.00 26.77 84 THR A C 1
ATOM 701 O O . THR A 1 84 ? 1.566 22.592 49.912 1.00 26.77 84 THR A O 1
ATOM 704 N N . GLU A 1 85 ? 0.703 23.736 51.640 1.00 41.06 85 GLU A N 1
ATOM 705 C CA . GLU A 1 85 ? -0.497 24.214 50.960 1.00 41.06 85 GLU A CA 1
ATOM 706 C C . GLU A 1 85 ? -0.056 25.277 49.945 1.00 41.06 85 GLU A C 1
ATOM 708 O O . GLU A 1 85 ? 0.160 26.441 50.277 1.00 41.06 85 GLU A O 1
ATOM 713 N N . SER A 1 86 ? 0.117 24.872 48.693 1.00 27.38 86 SER A N 1
ATOM 714 C CA . SER A 1 86 ? 0.200 25.800 47.573 1.00 27.38 86 SER A CA 1
ATOM 715 C C . SER A 1 86 ? -0.570 25.228 46.395 1.00 27.38 86 SER A C 1
ATOM 717 O O . SER A 1 86 ? -0.030 24.476 45.591 1.00 27.38 86 SER A O 1
ATOM 719 N N . SER A 1 87 ? -1.856 25.583 46.344 1.00 34.28 87 SER A N 1
ATOM 720 C CA . SER A 1 87 ? -2.616 25.884 45.124 1.00 34.28 87 SER A CA 1
ATOM 721 C C . SER A 1 87 ? -2.102 25.225 43.833 1.00 34.28 87 SER A C 1
ATOM 723 O O . SER A 1 87 ? -1.638 25.898 42.914 1.00 34.28 87 SER A O 1
ATOM 725 N N . GLY A 1 88 ? -2.222 23.905 43.770 1.00 29.81 88 GLY A N 1
ATOM 726 C CA . GLY A 1 88 ? -2.201 23.098 42.560 1.00 29.81 88 GLY A CA 1
ATOM 727 C C . GLY A 1 88 ? -3.380 22.150 42.694 1.00 29.81 88 GLY A C 1
ATOM 728 O O . GLY A 1 88 ? -3.364 21.287 43.559 1.00 29.81 88 GLY A O 1
ATOM 729 N N . SER A 1 89 ? -4.441 22.404 41.934 1.00 33.69 89 SER A N 1
ATOM 730 C CA . SER A 1 89 ? -5.731 21.715 42.010 1.00 33.69 89 SER A CA 1
ATOM 731 C C . SER A 1 89 ? -5.604 20.197 42.141 1.00 33.69 89 SER A C 1
ATOM 733 O O . SER A 1 89 ? -4.944 19.553 41.322 1.00 33.69 89 SER A O 1
ATOM 735 N N . ASP A 1 90 ? -6.320 19.682 43.131 1.00 35.84 90 ASP A N 1
ATOM 736 C CA . ASP A 1 90 ? -6.472 18.309 43.606 1.00 35.84 90 ASP A CA 1
ATOM 737 C C . ASP A 1 90 ? -7.149 17.374 42.581 1.00 35.84 90 ASP A C 1
ATOM 739 O O . ASP A 1 90 ? -8.133 16.700 42.850 1.00 35.84 90 ASP A O 1
ATOM 743 N N . PHE A 1 91 ? -6.660 17.359 41.340 1.00 38.28 91 PHE A N 1
ATOM 744 C CA . PHE A 1 91 ? -7.361 16.726 40.222 1.00 38.28 91 PHE A CA 1
ATOM 745 C C . PHE A 1 91 ? -7.363 15.191 40.290 1.00 38.28 91 PHE A C 1
ATOM 747 O O . PHE A 1 91 ? -8.268 14.573 39.744 1.00 38.28 91 PHE A O 1
ATOM 754 N N . SER A 1 92 ? -6.377 14.561 40.940 1.00 40.41 92 SER A N 1
ATOM 755 C CA . SER A 1 92 ? -6.301 13.094 41.041 1.00 40.41 92 SER A CA 1
ATOM 756 C C . SER A 1 92 ? -7.153 12.520 42.176 1.00 40.41 92 SER A C 1
ATOM 758 O O . SER A 1 92 ? -7.792 11.496 41.972 1.00 40.41 92 SER A O 1
ATOM 760 N N . LEU A 1 93 ? -7.205 13.188 43.336 1.00 39.69 93 LEU A N 1
ATOM 761 C CA . LEU A 1 93 ? -8.074 12.797 44.456 1.00 39.69 93 LEU A CA 1
ATOM 762 C C . LEU A 1 93 ? -9.546 13.087 44.145 1.00 39.69 93 LEU A C 1
ATOM 764 O O . LEU A 1 93 ? -10.405 12.261 44.442 1.00 39.69 93 LEU A O 1
ATOM 768 N N . ASP A 1 94 ? -9.838 14.198 43.457 1.00 43.47 94 ASP A N 1
ATOM 769 C CA . ASP A 1 94 ? -11.183 14.454 42.939 1.00 43.47 94 ASP A CA 1
ATOM 770 C C . ASP A 1 94 ? -11.599 13.401 41.896 1.00 43.47 94 ASP A C 1
ATOM 772 O O . ASP A 1 94 ? -12.771 13.043 41.845 1.00 43.47 94 ASP A O 1
ATOM 776 N N . LEU A 1 95 ? -10.677 12.870 41.076 1.00 43.59 95 LEU A N 1
ATOM 777 C CA . LEU A 1 95 ? -10.998 11.813 40.105 1.00 43.59 95 LEU A CA 1
ATOM 778 C C . LEU A 1 95 ? -11.315 10.469 40.769 1.00 43.59 95 LEU A C 1
ATOM 780 O O . LEU A 1 95 ? -12.310 9.860 40.388 1.00 43.59 95 LEU A O 1
ATOM 784 N N . GLU A 1 96 ? -10.520 10.034 41.751 1.00 45.69 96 GLU A N 1
ATOM 785 C CA . GLU A 1 96 ? -10.758 8.782 42.490 1.00 45.69 96 GLU A CA 1
ATOM 786 C C . GLU A 1 96 ? -12.058 8.859 43.311 1.00 45.69 96 GLU A C 1
ATOM 788 O O . GLU A 1 96 ? -12.881 7.946 43.257 1.00 45.69 96 GLU A O 1
ATOM 793 N N . MET A 1 97 ? -12.329 9.988 43.981 1.00 41.31 97 MET A N 1
ATOM 794 C CA . MET A 1 97 ? -13.593 10.165 44.710 1.00 41.31 97 MET A CA 1
ATOM 795 C C . MET A 1 97 ? -14.815 10.372 43.795 1.00 41.31 97 MET A C 1
ATOM 797 O O . MET A 1 97 ? -15.951 10.106 44.203 1.00 41.31 97 MET A O 1
ATOM 801 N N . LEU A 1 98 ? -14.628 10.868 42.566 1.00 44.22 98 LEU A N 1
ATOM 802 C CA . LEU A 1 98 ? -15.688 10.912 41.553 1.00 44.22 98 LEU A CA 1
ATOM 803 C C . LEU A 1 98 ? -15.907 9.537 40.906 1.00 44.22 98 LEU A C 1
ATOM 805 O O . LEU A 1 98 ? -17.049 9.223 40.577 1.00 44.22 98 LEU A O 1
ATOM 809 N N . GLU A 1 99 ? -14.870 8.708 40.756 1.00 49.03 99 GLU A N 1
ATOM 810 C CA . GLU A 1 99 ? -14.997 7.304 40.341 1.00 49.03 99 GLU A CA 1
ATOM 811 C C . GLU A 1 99 ? -15.835 6.505 41.336 1.00 49.03 99 GLU A C 1
ATOM 813 O O . GLU A 1 99 ? -16.823 5.895 40.928 1.00 49.03 99 GLU A O 1
ATOM 818 N N . GLU A 1 100 ? -15.527 6.597 42.632 1.00 49.91 100 GLU A N 1
ATOM 819 C CA . GLU A 1 100 ? -16.256 5.885 43.693 1.00 49.91 100 GLU A CA 1
ATOM 820 C C . GLU A 1 100 ? -17.730 6.307 43.833 1.00 49.91 100 GLU A C 1
ATOM 822 O O . GLU A 1 100 ? -18.565 5.514 44.260 1.00 49.91 100 GLU A O 1
ATOM 827 N N . ASN A 1 101 ? -18.084 7.543 43.460 1.00 54.88 101 ASN A N 1
ATOM 828 C CA . ASN A 1 101 ? -19.473 8.020 43.510 1.00 54.88 101 ASN A CA 1
ATOM 829 C C . ASN A 1 101 ? -20.276 7.733 42.229 1.00 54.88 101 ASN A C 1
ATOM 831 O O . ASN A 1 101 ? -21.503 7.854 42.237 1.00 54.88 101 ASN A O 1
ATOM 835 N N . ILE A 1 102 ? -19.609 7.398 41.119 1.00 61.81 102 ILE A N 1
ATOM 836 C CA . ILE A 1 102 ? -20.256 7.155 39.820 1.00 61.81 102 ILE A CA 1
ATOM 837 C C . ILE A 1 102 ? -20.340 5.662 39.505 1.00 61.81 102 ILE A C 1
ATOM 839 O O . ILE A 1 102 ? -21.309 5.257 38.862 1.00 61.81 102 ILE A O 1
ATOM 843 N N . LEU A 1 103 ? -19.359 4.865 39.931 1.00 68.06 103 LEU A N 1
ATOM 844 C CA . LEU A 1 103 ? -19.276 3.426 39.696 1.00 68.06 103 LEU A CA 1
ATOM 845 C C . LEU A 1 103 ? -19.638 2.672 40.976 1.00 68.06 103 LEU A C 1
ATOM 847 O O . LEU A 1 103 ? -18.931 2.742 41.975 1.00 68.06 103 LEU A O 1
ATOM 851 N N . ASN A 1 104 ? -20.732 1.916 40.934 1.00 77.81 104 ASN A N 1
ATOM 852 C CA . ASN A 1 104 ? -21.050 0.975 42.004 1.00 77.81 104 ASN A CA 1
ATOM 853 C C . ASN A 1 104 ? -20.165 -0.284 41.885 1.00 77.81 104 ASN A C 1
ATOM 855 O O . ASN A 1 104 ? -19.662 -0.563 40.795 1.00 77.81 104 ASN A O 1
ATOM 859 N N . PRO A 1 105 ? -20.027 -1.105 42.944 1.00 76.50 105 PRO A N 1
ATOM 860 C CA . PRO A 1 105 ? -19.290 -2.371 42.871 1.00 76.50 105 PRO A CA 1
ATOM 861 C C . PRO A 1 105 ? -19.743 -3.273 41.711 1.00 76.50 105 PRO A C 1
ATOM 863 O O . PRO A 1 105 ? -18.906 -3.822 40.999 1.00 76.50 105 PRO A O 1
ATOM 866 N N . ASP A 1 106 ? -21.053 -3.329 41.453 1.00 76.94 106 ASP A N 1
ATOM 867 C CA . ASP A 1 106 ? -21.636 -4.075 40.330 1.00 76.94 106 ASP A CA 1
ATOM 868 C C . ASP A 1 106 ? -21.200 -3.515 38.959 1.00 76.94 106 ASP A C 1
ATOM 870 O O . ASP A 1 106 ? -21.042 -4.265 37.998 1.00 76.94 106 ASP A O 1
ATOM 874 N N . ASP A 1 107 ? -20.984 -2.195 38.850 1.00 80.75 107 ASP A N 1
ATOM 875 C CA . ASP A 1 107 ? -20.496 -1.565 37.618 1.00 80.75 107 ASP A CA 1
ATOM 876 C C . ASP A 1 107 ? -19.026 -1.928 37.365 1.00 80.75 107 ASP A C 1
ATOM 878 O O . ASP A 1 107 ? -18.636 -2.144 36.219 1.00 80.75 107 ASP A O 1
ATOM 882 N N . ILE A 1 108 ? -18.216 -2.014 38.425 1.00 79.25 108 ILE A N 1
ATOM 883 C CA . ILE A 1 108 ? -16.807 -2.422 38.348 1.00 79.25 108 ILE A CA 1
ATOM 884 C C . ILE A 1 108 ? -16.716 -3.892 37.927 1.00 79.25 108 ILE A C 1
ATOM 886 O O . ILE A 1 108 ? -16.016 -4.205 36.967 1.00 79.25 108 ILE A O 1
ATOM 890 N N . GLU A 1 109 ? -17.497 -4.777 38.553 1.00 83.94 109 GLU A N 1
ATOM 891 C CA . GLU A 1 109 ? -17.568 -6.193 38.166 1.00 83.94 109 GLU A CA 1
ATOM 892 C C . GLU A 1 109 ? -17.964 -6.345 36.688 1.00 83.94 109 GLU A C 1
ATOM 894 O O . GLU A 1 109 ? -17.332 -7.088 35.932 1.00 83.94 109 GLU A O 1
ATOM 899 N N . LEU A 1 110 ? -18.947 -5.563 36.232 1.00 83.25 110 LEU A N 1
ATOM 900 C CA . LEU A 1 110 ? -19.387 -5.547 34.838 1.00 83.25 110 LEU A CA 1
ATOM 901 C C . LEU A 1 110 ? -18.290 -5.065 33.866 1.00 83.25 110 LEU A C 1
ATOM 903 O O . LEU A 1 110 ? -18.205 -5.545 32.730 1.00 83.25 110 LEU A O 1
ATOM 907 N N . LEU A 1 111 ? -17.448 -4.122 34.298 1.00 83.44 111 LEU A N 1
ATOM 908 C CA . LEU A 1 111 ? -16.302 -3.606 33.543 1.00 83.44 111 LEU A CA 1
ATOM 909 C C . LEU A 1 111 ? -15.068 -4.504 33.592 1.00 83.44 111 LEU A C 1
ATOM 911 O O . LEU A 1 111 ? -14.196 -4.331 32.740 1.00 83.44 111 LEU A O 1
ATOM 915 N N . ASP A 1 112 ? -14.995 -5.450 34.518 1.00 83.69 112 ASP A N 1
ATOM 916 C CA . ASP A 1 112 ? -13.888 -6.402 34.630 1.00 83.69 112 ASP A CA 1
ATOM 917 C C . ASP A 1 112 ? -14.234 -7.779 34.052 1.00 83.69 112 ASP A C 1
ATOM 919 O O . ASP A 1 112 ? -13.333 -8.555 33.733 1.00 83.69 112 ASP A O 1
ATOM 923 N N . LEU A 1 113 ? -15.517 -8.048 33.775 1.00 84.12 113 LEU A N 1
ATOM 924 C CA . LEU A 1 113 ? -15.958 -9.253 33.071 1.00 84.12 113 LEU A CA 1
ATOM 925 C C . LEU A 1 113 ? -15.170 -9.487 31.777 1.00 84.12 113 LEU A C 1
ATOM 927 O O . LEU A 1 113 ? -15.028 -8.603 30.920 1.00 84.12 113 LEU A O 1
ATOM 931 N N . GLU A 1 114 ? -14.701 -10.721 31.617 1.00 81.00 114 GLU A N 1
ATOM 932 C CA . GLU A 1 114 ? -14.039 -11.184 30.404 1.00 81.00 114 GLU A CA 1
ATOM 933 C C . GLU A 1 114 ? -15.036 -11.325 29.246 1.00 81.00 114 GLU A C 1
ATOM 935 O O . GLU A 1 114 ? -16.211 -11.646 29.434 1.00 81.00 114 GLU A O 1
ATOM 940 N N . ALA A 1 115 ? -14.556 -11.128 28.014 1.00 73.62 115 ALA A N 1
ATOM 941 C CA . ALA A 1 115 ? -15.416 -1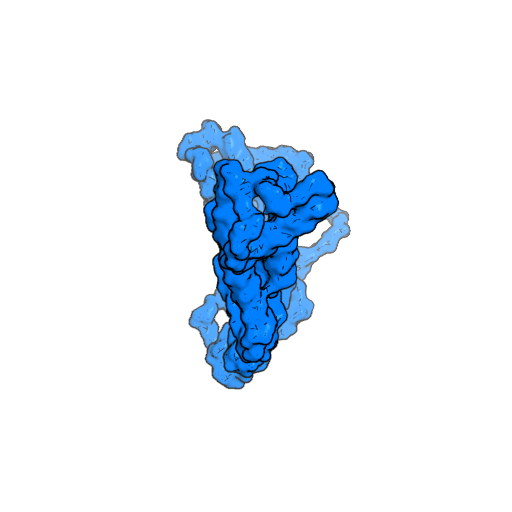1.050 26.832 1.00 73.62 115 ALA A CA 1
ATOM 942 C C . ALA A 1 115 ? -16.276 -12.306 26.583 1.00 73.62 115 ALA A C 1
ATOM 944 O O . ALA A 1 115 ? -17.346 -12.197 25.994 1.00 73.62 115 ALA A O 1
ATOM 945 N N . PHE A 1 116 ? -15.834 -13.489 27.025 1.00 75.81 116 PHE A N 1
ATOM 946 C CA . PHE A 1 116 ? -16.581 -14.742 26.857 1.00 75.81 116 PHE A CA 1
ATOM 947 C C . PHE A 1 116 ? -17.681 -14.956 27.908 1.00 75.81 116 PHE A C 1
ATOM 949 O O . PHE A 1 116 ? -18.554 -15.792 27.694 1.00 75.81 116 PHE A O 1
ATOM 956 N N . ASN A 1 117 ? -17.658 -14.203 29.011 1.00 83.00 117 ASN A N 1
ATOM 957 C CA . ASN A 1 117 ? -18.692 -14.232 30.050 1.00 83.00 117 ASN A CA 1
ATOM 958 C C . ASN A 1 117 ? -19.810 -13.205 29.791 1.00 83.00 117 ASN A C 1
ATOM 960 O O . ASN A 1 117 ? -20.766 -13.111 30.560 1.00 83.00 117 ASN A O 1
ATOM 964 N N . LEU A 1 118 ? -19.710 -12.424 28.711 1.00 84.62 118 LEU A N 1
ATOM 965 C CA . LEU A 1 118 ? -20.745 -11.476 28.318 1.00 84.62 118 LEU A CA 1
ATOM 966 C C . LEU A 1 118 ? -21.965 -12.213 27.750 1.00 84.62 118 LEU A C 1
ATOM 968 O O . LEU A 1 118 ? -21.841 -13.059 26.866 1.00 84.62 118 LEU A O 1
ATOM 972 N N . SER A 1 119 ? -23.155 -11.842 28.221 1.00 85.19 119 SER A N 1
ATOM 973 C CA . SER A 1 119 ? -24.442 -12.270 27.678 1.00 85.19 119 SER A CA 1
ATOM 974 C C . SER A 1 119 ? -25.206 -11.074 27.085 1.00 85.19 119 SER A C 1
ATOM 976 O O . SER A 1 119 ? -24.878 -9.916 27.378 1.00 85.19 119 SER A O 1
ATOM 978 N N . PRO A 1 120 ? -26.241 -11.319 26.259 1.00 85.12 120 PRO A N 1
ATOM 979 C CA . PRO A 1 120 ? -27.150 -10.270 25.795 1.00 85.12 120 PRO A CA 1
ATOM 980 C C . PRO A 1 120 ? -27.844 -9.501 26.932 1.00 85.12 120 PRO A C 1
ATOM 982 O O . PRO A 1 120 ? -28.139 -8.320 26.762 1.00 85.12 120 PRO A O 1
ATOM 985 N N . ASP A 1 121 ? -28.052 -10.131 28.093 1.00 87.31 121 ASP A N 1
ATOM 986 C CA . ASP A 1 121 ? -28.771 -9.546 29.236 1.00 87.31 121 ASP A CA 1
ATOM 987 C C . ASP A 1 121 ? -28.023 -8.357 29.859 1.00 87.31 121 ASP A C 1
ATOM 989 O O . ASP A 1 121 ? -28.629 -7.455 30.434 1.00 87.31 121 ASP A O 1
ATOM 993 N N . HIS A 1 122 ? -26.698 -8.308 29.699 1.00 87.94 122 HIS A N 1
ATOM 994 C CA . HIS A 1 122 ? -25.874 -7.202 30.185 1.00 87.94 122 HIS A CA 1
ATOM 995 C C . HIS A 1 122 ? -26.031 -5.913 29.360 1.00 87.94 122 HIS A C 1
ATOM 997 O O . HIS A 1 122 ? -25.528 -4.866 29.771 1.00 87.94 122 HIS A O 1
ATOM 1003 N N . PHE A 1 123 ? -26.701 -5.961 28.201 1.00 89.31 123 PHE A N 1
ATOM 1004 C CA . PHE A 1 123 ? -26.751 -4.846 27.254 1.00 89.31 123 PHE A CA 1
ATOM 1005 C C . PHE A 1 123 ? -27.368 -3.574 27.848 1.00 89.31 123 PHE A C 1
ATOM 1007 O O . PHE A 1 123 ? -26.766 -2.505 27.753 1.00 89.31 123 PHE A O 1
ATOM 1014 N N . ASP A 1 124 ? -28.535 -3.674 28.489 1.00 88.38 124 ASP A N 1
ATOM 1015 C CA . ASP A 1 124 ? -29.227 -2.503 29.043 1.00 88.38 124 ASP A CA 1
ATOM 1016 C C . ASP A 1 124 ? -28.458 -1.893 30.222 1.00 88.38 124 ASP A C 1
ATOM 1018 O O . ASP A 1 124 ? -28.314 -0.667 30.309 1.00 88.38 124 ASP A O 1
ATOM 1022 N N . SER A 1 125 ? -27.880 -2.742 31.078 1.00 88.25 125 SER A N 1
ATOM 1023 C CA . SER A 1 125 ? -27.010 -2.318 32.179 1.00 88.25 125 SER A CA 1
ATOM 1024 C C . SER A 1 125 ? -25.790 -1.561 31.652 1.00 88.25 125 SER A C 1
ATOM 1026 O O . SER A 1 125 ? -25.556 -0.420 32.055 1.00 88.25 125 SER A O 1
ATOM 1028 N N . LEU A 1 126 ? -25.075 -2.124 30.671 1.00 90.56 126 LEU A N 1
ATOM 1029 C CA . LEU A 1 126 ? -23.923 -1.485 30.026 1.00 90.56 126 LEU A CA 1
ATOM 1030 C C . LEU A 1 126 ? -24.302 -0.188 29.303 1.00 90.56 126 LEU A C 1
ATOM 1032 O O . LEU A 1 126 ? -23.561 0.790 29.367 1.00 90.56 126 LEU A O 1
ATOM 1036 N N . LYS A 1 127 ? -25.464 -0.136 28.645 1.00 91.38 127 LYS A N 1
ATOM 1037 C CA . LYS A 1 127 ? -25.952 1.069 27.959 1.00 91.38 127 LYS A CA 1
ATOM 1038 C C . LYS A 1 127 ? -26.224 2.196 28.953 1.00 91.38 127 LYS A C 1
ATOM 1040 O O . LYS A 1 127 ? -25.853 3.343 28.700 1.00 91.38 127 LYS A O 1
ATOM 1045 N N . SER A 1 128 ? -26.828 1.870 30.097 1.00 88.44 128 SER A N 1
ATOM 1046 C CA . SER A 1 128 ? -27.071 2.829 31.180 1.00 88.44 128 SER A CA 1
ATOM 1047 C C . SER A 1 128 ? -25.769 3.319 31.827 1.00 88.44 128 SER A C 1
ATOM 1049 O O . SER A 1 128 ? -25.614 4.516 32.079 1.00 88.44 128 SER A O 1
ATOM 1051 N N . LEU A 1 129 ? -24.802 2.418 32.033 1.00 88.94 129 LEU A N 1
ATOM 1052 C CA . LEU A 1 129 ? -23.484 2.742 32.571 1.00 88.94 129 LEU A CA 1
ATOM 1053 C C . LEU A 1 129 ? -22.699 3.634 31.604 1.00 88.94 129 LEU A C 1
ATOM 1055 O O . LEU A 1 129 ? -22.167 4.661 32.017 1.00 88.94 129 LEU A O 1
ATOM 1059 N N . TYR A 1 130 ? -22.701 3.316 30.309 1.00 90.00 130 TYR A N 1
ATOM 1060 C CA . TYR A 1 130 ? -22.045 4.134 29.292 1.00 90.00 130 TYR A CA 1
ATOM 1061 C C . TYR A 1 130 ? -22.623 5.554 29.242 1.00 90.00 130 TYR A C 1
ATOM 1063 O O . TYR A 1 130 ? -21.869 6.519 29.150 1.00 90.00 130 TYR A O 1
ATOM 1071 N N . ALA A 1 131 ? -23.944 5.711 29.379 1.00 87.81 131 ALA A N 1
ATOM 1072 C CA . ALA A 1 131 ? -24.580 7.028 29.438 1.00 87.81 131 ALA A CA 1
ATOM 1073 C C . ALA A 1 131 ? -24.145 7.846 30.669 1.00 87.81 131 ALA A C 1
ATOM 1075 O O . ALA A 1 131 ? -23.918 9.050 30.545 1.00 87.81 131 ALA A O 1
ATOM 1076 N N . ARG A 1 132 ? -23.984 7.206 31.839 1.00 86.62 132 ARG A N 1
ATOM 1077 C CA . ARG A 1 132 ? -23.417 7.855 33.037 1.00 86.62 132 ARG A CA 1
ATOM 1078 C C . ARG A 1 132 ? -21.954 8.242 32.825 1.00 86.62 132 ARG A C 1
ATOM 1080 O O . ARG A 1 132 ? -21.563 9.360 33.153 1.00 86.62 132 ARG A O 1
ATOM 1087 N N . LEU A 1 133 ? -21.164 7.345 32.235 1.00 85.56 133 LEU A N 1
ATOM 1088 C CA . LEU A 1 133 ? -19.744 7.562 31.968 1.00 85.56 133 LEU A CA 1
ATOM 1089 C C . LEU A 1 133 ? -19.494 8.604 30.872 1.00 85.56 133 LEU A C 1
ATOM 1091 O O . LEU A 1 133 ? -18.465 9.264 30.909 1.00 85.56 133 LEU A O 1
ATOM 1095 N N . ALA A 1 134 ? -20.410 8.818 29.926 1.00 81.38 134 ALA A N 1
ATOM 1096 C CA . ALA A 1 134 ? -20.212 9.748 28.811 1.00 81.38 134 ALA A CA 1
ATOM 1097 C C . ALA A 1 134 ? -19.856 11.180 29.261 1.00 81.38 134 ALA A C 1
ATOM 1099 O O . ALA A 1 134 ? -19.041 11.842 28.618 1.00 81.38 134 ALA A O 1
ATOM 1100 N N . ALA A 1 135 ? -20.418 11.638 30.386 1.00 78.75 135 ALA A N 1
ATOM 1101 C CA . ALA A 1 135 ? -20.174 12.970 30.943 1.00 78.75 135 ALA A CA 1
ATOM 1102 C C . ALA A 1 135 ? -18.894 13.078 31.798 1.00 78.75 135 ALA A C 1
ATOM 1104 O O . ALA A 1 135 ? -18.530 14.179 32.215 1.00 78.75 135 ALA A O 1
ATOM 1105 N N . THR A 1 136 ? -18.213 11.966 32.084 1.00 81.75 136 THR A N 1
ATOM 1106 C CA . THR A 1 136 ? -17.042 11.944 32.973 1.00 81.75 136 THR A CA 1
ATOM 1107 C C . THR A 1 136 ? -15.735 12.147 32.202 1.00 81.75 136 THR A C 1
ATOM 1109 O O . THR A 1 136 ? -15.709 12.186 30.970 1.00 81.75 136 THR A O 1
ATOM 1112 N N . ARG A 1 137 ? -14.611 12.292 32.916 1.00 80.62 137 ARG A N 1
ATOM 1113 C CA . ARG A 1 137 ? -13.258 12.335 32.320 1.00 80.62 137 ARG A CA 1
ATOM 1114 C C . ARG A 1 137 ? -12.552 10.972 32.325 1.00 80.62 137 ARG A C 1
ATOM 1116 O O . ARG A 1 137 ? -11.372 10.897 32.005 1.00 80.62 137 ARG A O 1
ATOM 1123 N N . LEU A 1 138 ? -13.272 9.904 32.664 1.00 84.94 138 LEU A N 1
ATOM 1124 C CA . LEU A 1 138 ? -12.725 8.561 32.871 1.00 84.94 138 LEU A CA 1
ATOM 1125 C C . LEU A 1 138 ? -12.583 7.815 31.544 1.00 84.94 138 LEU A C 1
ATOM 1127 O O . LEU A 1 138 ? -13.387 6.946 31.212 1.00 84.94 138 LEU A O 1
ATOM 1131 N N . ALA A 1 139 ? -11.592 8.201 30.745 1.00 86.94 139 ALA A N 1
ATOM 1132 C CA . ALA A 1 139 ? -11.457 7.729 29.369 1.00 86.94 139 ALA A CA 1
ATOM 1133 C C . ALA A 1 139 ? -11.292 6.199 29.261 1.00 86.94 139 ALA A C 1
ATOM 1135 O O . ALA A 1 139 ? -11.932 5.566 28.420 1.00 86.94 139 ALA A O 1
ATOM 1136 N N . GLU A 1 140 ? -10.501 5.579 30.142 1.00 87.94 140 GLU A N 1
ATOM 1137 C CA . GLU A 1 140 ? -10.283 4.128 30.113 1.00 87.94 140 GLU A CA 1
ATOM 1138 C C . GLU A 1 140 ? -11.554 3.347 30.484 1.00 87.94 140 GLU A C 1
ATOM 1140 O O . GLU A 1 140 ? -11.952 2.422 29.771 1.00 87.94 140 GLU A O 1
ATOM 1145 N N . SER A 1 141 ? -12.247 3.758 31.549 1.00 87.25 141 SER A N 1
ATOM 1146 C CA . SER A 1 141 ? -13.512 3.154 31.989 1.00 87.25 141 SER A CA 1
ATOM 1147 C C . SER A 1 141 ? -14.619 3.337 30.944 1.00 87.25 141 SER A C 1
ATOM 1149 O O . SER A 1 141 ? -15.358 2.392 30.652 1.00 87.25 141 SER A O 1
ATOM 1151 N N . LYS A 1 142 ? -14.688 4.508 30.286 1.00 90.62 142 LYS A N 1
ATOM 1152 C CA . LYS A 1 142 ? -15.572 4.735 29.128 1.00 90.62 142 LYS A CA 1
ATOM 1153 C C . LYS A 1 142 ? -15.297 3.736 28.012 1.00 90.62 142 LYS A C 1
ATOM 1155 O O . LYS A 1 142 ? -16.242 3.150 27.485 1.00 90.62 142 LYS A O 1
ATOM 1160 N N . TYR A 1 143 ? -14.029 3.535 27.652 1.00 93.38 143 TYR A N 1
ATOM 1161 C CA . TYR A 1 143 ? -13.651 2.580 26.615 1.00 93.38 143 TYR A CA 1
ATOM 1162 C C . TYR A 1 143 ? -14.015 1.144 27.010 1.00 93.38 143 TYR A C 1
ATOM 1164 O O . TYR A 1 143 ? -14.676 0.451 26.235 1.00 93.38 143 TYR A O 1
ATOM 1172 N N . LYS A 1 144 ? -13.652 0.706 28.224 1.00 91.75 144 LYS A N 1
ATOM 1173 C CA . LYS A 1 144 ? -13.987 -0.630 28.750 1.00 91.75 144 LYS A CA 1
ATOM 1174 C C . LYS A 1 144 ? -15.490 -0.899 28.688 1.00 91.75 144 LYS A C 1
ATOM 1176 O O . LYS A 1 144 ? -15.889 -1.996 28.293 1.00 91.75 144 LYS A O 1
ATOM 1181 N N . CYS A 1 145 ? -16.304 0.098 29.037 1.00 92.44 145 CYS A N 1
ATOM 1182 C CA . CYS A 1 145 ? -17.759 0.025 28.959 1.00 92.44 145 CYS A CA 1
ATOM 1183 C C . CYS A 1 145 ? -18.244 -0.060 27.507 1.00 92.44 145 CYS A C 1
ATOM 1185 O O . CYS A 1 145 ? -18.973 -0.984 27.149 1.00 92.44 145 CYS A O 1
ATOM 1187 N N . ALA A 1 146 ? -17.795 0.863 26.651 1.00 94.00 146 ALA A N 1
ATOM 1188 C CA . ALA A 1 146 ? -18.204 0.945 25.251 1.00 94.00 146 ALA A CA 1
ATOM 1189 C C . ALA A 1 146 ? -17.851 -0.321 24.461 1.00 94.00 146 ALA A C 1
ATOM 1191 O O . ALA A 1 146 ? -18.666 -0.817 23.685 1.00 94.00 146 ALA A O 1
ATOM 1192 N N . PHE A 1 147 ? -16.658 -0.872 24.685 1.00 94.12 147 PHE A N 1
ATOM 1193 C CA . PHE A 1 147 ? -16.203 -2.105 24.051 1.00 94.12 147 PHE A CA 1
ATOM 1194 C C . PHE A 1 147 ? -17.076 -3.302 24.446 1.00 94.12 147 PHE A C 1
ATOM 1196 O O . PHE A 1 147 ? -17.518 -4.064 23.584 1.00 94.12 147 PHE A O 1
ATOM 1203 N N . ARG A 1 148 ? -17.375 -3.455 25.744 1.00 93.00 148 ARG A N 1
ATOM 1204 C CA . ARG A 1 148 ? -18.263 -4.522 26.233 1.00 93.00 148 ARG A CA 1
ATOM 1205 C C . ARG A 1 148 ? -19.684 -4.349 25.724 1.00 93.00 148 ARG A C 1
ATOM 1207 O O . ARG A 1 148 ? -20.289 -5.325 25.294 1.00 93.00 148 ARG A O 1
ATOM 1214 N N . LEU A 1 149 ? -20.183 -3.115 25.695 1.00 93.38 149 LEU A N 1
ATOM 1215 C CA . LEU A 1 149 ? -21.489 -2.792 25.133 1.00 93.38 149 LEU A CA 1
ATOM 1216 C C . LEU A 1 149 ? -21.568 -3.179 23.650 1.00 93.38 149 LEU A C 1
ATOM 1218 O O . LEU A 1 149 ? -22.542 -3.804 23.233 1.00 93.38 149 LEU A O 1
ATOM 1222 N N . ALA A 1 150 ? -20.531 -2.870 22.865 1.00 94.19 150 ALA A N 1
ATOM 1223 C CA . ALA A 1 150 ? -20.443 -3.274 21.466 1.00 94.19 150 ALA A CA 1
ATOM 1224 C C . ALA A 1 150 ? -20.430 -4.803 21.315 1.00 94.19 150 ALA A C 1
ATOM 1226 O O . ALA A 1 150 ? -21.201 -5.333 20.517 1.00 94.19 150 ALA A O 1
ATOM 1227 N N . LYS A 1 151 ? -19.650 -5.525 22.133 1.00 92.56 151 LYS A N 1
ATOM 1228 C CA . LYS A 1 151 ? -19.625 -6.998 22.133 1.00 92.56 151 LYS A CA 1
ATOM 1229 C C . LYS A 1 151 ? -20.963 -7.628 22.532 1.00 92.56 151 LYS A C 1
ATOM 1231 O O . LYS A 1 151 ? -21.426 -8.527 21.835 1.00 92.56 151 LYS A O 1
ATOM 1236 N N . CYS A 1 152 ? -21.639 -7.131 23.568 1.00 90.75 152 CYS A N 1
ATOM 1237 C CA . CYS A 1 152 ? -23.014 -7.543 23.886 1.00 90.75 152 CYS A CA 1
ATOM 1238 C C . CYS A 1 152 ? -23.968 -7.264 22.717 1.00 90.75 152 CYS A C 1
ATOM 1240 O O . CYS A 1 152 ? -24.841 -8.080 22.420 1.00 90.75 152 CYS A O 1
ATOM 1242 N N . GLY A 1 153 ? -23.762 -6.148 22.013 1.00 89.88 153 GLY A N 1
ATOM 1243 C CA . GLY A 1 153 ? -24.503 -5.800 20.807 1.00 89.88 153 GLY A CA 1
ATOM 1244 C C . GLY A 1 153 ? -24.345 -6.800 19.654 1.00 89.88 153 GLY A C 1
ATOM 1245 O O . GLY A 1 153 ? -25.276 -7.002 18.872 1.00 89.88 153 GLY A O 1
ATOM 1246 N N . GLU A 1 154 ? -23.186 -7.457 19.549 1.00 89.12 154 GLU A N 1
ATOM 1247 C CA . GLU A 1 154 ? -22.942 -8.527 18.572 1.00 89.12 154 GLU A CA 1
ATOM 1248 C C . GLU A 1 154 ? -23.649 -9.831 18.942 1.00 89.12 154 GLU A C 1
ATOM 1250 O O . GLU A 1 154 ? -24.131 -10.533 18.055 1.00 89.12 154 GLU A O 1
ATOM 1255 N N . LEU A 1 155 ? -23.718 -10.146 20.238 1.00 88.69 155 LEU A N 1
ATOM 1256 C CA . LEU A 1 155 ? -24.374 -11.354 20.749 1.00 88.69 155 LEU A CA 1
ATOM 1257 C C . LEU A 1 155 ? -25.902 -11.256 20.690 1.00 88.69 155 LEU A C 1
ATOM 1259 O O . LEU A 1 155 ? -26.588 -12.273 20.578 1.00 88.69 155 LEU A O 1
ATOM 1263 N N . ASN A 1 156 ? -26.443 -10.041 20.765 1.00 88.94 156 ASN A N 1
ATOM 1264 C CA . ASN A 1 156 ? -27.875 -9.807 20.712 1.00 88.94 156 ASN A CA 1
ATOM 1265 C C . ASN A 1 156 ? -28.368 -9.709 19.255 1.00 88.94 156 ASN A C 1
ATOM 1267 O O . ASN A 1 156 ? -28.072 -8.751 18.535 1.00 88.94 156 ASN A O 1
ATOM 1271 N N . ASN A 1 157 ? -29.159 -10.695 18.824 1.00 84.56 157 ASN A N 1
ATOM 1272 C CA . ASN A 1 157 ? -29.711 -10.760 17.468 1.00 84.56 157 ASN A CA 1
ATOM 1273 C C . ASN A 1 157 ? -30.764 -9.679 17.177 1.00 84.56 157 ASN A C 1
ATOM 1275 O O . ASN A 1 157 ? -30.947 -9.340 16.007 1.00 84.56 157 ASN A O 1
ATOM 1279 N N . ASP A 1 158 ? -31.405 -9.117 18.204 1.00 89.38 158 ASP A N 1
ATOM 1280 C CA . ASP A 1 158 ? -32.490 -8.138 18.050 1.00 89.38 158 ASP A CA 1
ATOM 1281 C C . ASP A 1 158 ? -31.984 -6.743 17.663 1.00 89.38 158 ASP A C 1
ATOM 1283 O O . ASP A 1 158 ? -32.742 -5.908 17.166 1.00 89.38 158 ASP A O 1
ATOM 1287 N N . ILE A 1 159 ? -30.689 -6.483 17.857 1.00 89.56 159 ILE A N 1
ATOM 1288 C CA . ILE A 1 159 ? -30.083 -5.192 17.543 1.00 89.56 159 ILE A CA 1
ATOM 1289 C C . ILE A 1 159 ? -29.816 -5.105 16.034 1.00 89.56 159 ILE A C 1
ATOM 1291 O O . ILE A 1 159 ? -29.193 -5.995 15.457 1.00 89.56 159 ILE A O 1
ATOM 1295 N N . PRO A 1 160 ? -30.252 -4.039 15.351 1.00 91.56 160 PRO A N 1
ATOM 1296 C CA . PRO A 1 160 ? -30.005 -3.880 13.925 1.00 91.56 160 PRO A CA 1
ATOM 1297 C C . PRO A 1 160 ? -28.533 -3.545 13.638 1.00 91.56 160 PRO A C 1
ATOM 1299 O O . PRO A 1 160 ? -27.846 -2.912 14.440 1.00 91.56 160 PRO A O 1
ATOM 1302 N N . ASP A 1 161 ? -28.045 -3.899 12.445 1.00 89.56 161 ASP A N 1
ATOM 1303 C CA . ASP A 1 161 ? -26.628 -3.724 12.085 1.00 89.56 161 ASP A CA 1
ATOM 1304 C C . ASP A 1 161 ? -26.143 -2.266 12.164 1.00 89.56 161 ASP A C 1
ATOM 1306 O O . ASP A 1 161 ? -24.997 -2.024 12.531 1.00 89.56 161 ASP A O 1
ATOM 1310 N N . TYR A 1 162 ? -27.003 -1.280 11.879 1.00 91.81 162 TYR A N 1
ATOM 1311 C CA . TYR A 1 162 ? -26.625 0.134 12.006 1.00 91.81 162 TYR A CA 1
ATOM 1312 C C . TYR A 1 162 ? -26.329 0.529 13.461 1.00 91.81 162 TYR A C 1
ATOM 1314 O O . TYR A 1 162 ? -25.437 1.340 13.702 1.00 91.81 162 TYR A O 1
ATOM 1322 N N . GLU A 1 163 ? -27.058 -0.040 14.428 1.00 93.81 163 GLU A N 1
ATOM 1323 C CA . GLU A 1 163 ? -26.841 0.236 15.848 1.00 93.81 163 GLU A CA 1
ATOM 1324 C C . GLU A 1 163 ? -25.564 -0.467 16.311 1.00 93.81 163 GLU A C 1
ATOM 1326 O O . GLU A 1 163 ? -24.734 0.172 16.951 1.00 93.81 163 GLU A O 1
ATOM 1331 N N . ARG A 1 164 ? -25.315 -1.712 15.871 1.00 93.50 164 ARG A N 1
ATOM 1332 C CA . ARG A 1 164 ? -24.037 -2.415 16.117 1.00 93.50 164 ARG A CA 1
ATOM 1333 C C . ARG A 1 164 ? -22.830 -1.621 15.620 1.00 93.50 164 ARG A C 1
ATOM 1335 O O . ARG A 1 164 ? -21.843 -1.481 16.336 1.00 93.50 164 ARG A O 1
ATOM 1342 N N . ILE A 1 165 ? -22.918 -1.071 14.408 1.00 95.12 165 ILE A N 1
ATOM 1343 C CA . ILE A 1 165 ? -21.874 -0.214 13.835 1.00 95.12 165 ILE A CA 1
ATOM 1344 C C . ILE A 1 165 ? -21.633 1.006 14.729 1.00 95.12 165 ILE A C 1
ATOM 1346 O O . ILE A 1 165 ? -20.483 1.323 15.029 1.00 95.12 165 ILE A O 1
ATOM 1350 N N . GLN A 1 166 ? -22.697 1.677 15.176 1.00 96.06 166 GLN A N 1
ATOM 1351 C CA . GLN A 1 166 ? -22.565 2.857 16.026 1.00 96.06 166 GLN A CA 1
ATOM 1352 C C . GLN A 1 166 ? -21.924 2.524 17.379 1.00 96.06 166 GLN A C 1
ATOM 1354 O O . GLN A 1 166 ? -21.097 3.296 17.855 1.00 96.06 166 GLN A O 1
ATOM 1359 N N . LEU A 1 167 ? -22.242 1.370 17.973 1.00 95.88 167 LEU A N 1
ATOM 1360 C CA . LEU A 1 167 ? -21.596 0.916 19.209 1.00 95.88 167 LEU A CA 1
ATOM 1361 C C . LEU A 1 167 ? -20.079 0.758 19.031 1.00 95.88 167 LEU A C 1
ATOM 1363 O O . LEU A 1 167 ? -19.313 1.230 19.870 1.00 95.88 167 LEU A O 1
ATOM 1367 N N . TRP A 1 168 ? -19.637 0.172 17.915 1.00 97.38 168 TRP A N 1
ATOM 1368 C CA . TRP A 1 168 ? -18.212 0.043 17.597 1.00 97.38 168 TRP A CA 1
ATOM 1369 C C . TRP A 1 168 ? -17.525 1.385 17.324 1.00 97.38 168 TRP A C 1
ATOM 1371 O O . TRP A 1 168 ? -16.381 1.590 17.731 1.00 97.38 168 TRP A O 1
ATOM 1381 N N . ILE A 1 169 ? -18.224 2.328 16.686 1.00 97.00 169 ILE A N 1
ATOM 1382 C CA . ILE A 1 169 ? -17.723 3.695 16.492 1.00 97.00 169 ILE A CA 1
ATOM 1383 C C . ILE A 1 169 ? -17.545 4.388 17.847 1.00 97.00 169 ILE A C 1
ATOM 1385 O O . ILE A 1 169 ? -16.459 4.896 18.119 1.00 97.00 169 ILE A O 1
ATOM 1389 N N . ASN A 1 170 ? -18.548 4.327 18.724 1.00 95.81 170 ASN A N 1
ATOM 1390 C CA . ASN A 1 170 ? -18.480 4.899 20.069 1.00 95.81 170 ASN A CA 1
ATOM 1391 C C . ASN A 1 170 ? -17.330 4.283 20.890 1.00 95.81 170 ASN A C 1
ATOM 1393 O O . ASN A 1 170 ? -16.625 4.994 21.605 1.00 95.81 170 ASN A O 1
ATOM 1397 N N . ALA A 1 171 ? -17.099 2.971 20.758 1.00 96.12 171 ALA A N 1
ATOM 1398 C CA . ALA A 1 171 ? -15.957 2.301 21.377 1.00 96.12 171 ALA A CA 1
ATOM 1399 C C . ALA A 1 171 ? -14.618 2.814 20.829 1.00 96.12 171 ALA A C 1
ATOM 1401 O O . ALA A 1 171 ? -13.696 3.059 21.605 1.00 96.12 171 ALA A O 1
ATOM 1402 N N . SER A 1 172 ? -14.514 3.049 19.516 1.00 96.50 172 SER A N 1
ATOM 1403 C CA . SER A 1 172 ? -13.305 3.623 18.914 1.00 96.50 172 SER A CA 1
ATOM 1404 C C . SER A 1 172 ? -13.031 5.061 19.368 1.00 96.50 172 SER A C 1
ATOM 1406 O O . SER A 1 172 ? -11.878 5.425 19.583 1.00 96.50 172 SER A O 1
ATOM 1408 N N . GLU A 1 173 ? -14.075 5.870 19.553 1.00 95.31 173 GLU A N 1
ATOM 1409 C CA . GLU A 1 173 ? -13.960 7.248 20.035 1.00 95.31 173 GLU A CA 1
ATOM 1410 C C . GLU A 1 173 ? -13.509 7.277 21.497 1.00 95.31 173 GLU A C 1
ATOM 1412 O O . GLU A 1 173 ? -12.552 7.975 21.825 1.00 95.31 173 GLU A O 1
ATOM 1417 N N . ALA A 1 174 ? -14.103 6.433 22.346 1.00 94.12 174 ALA A N 1
ATOM 1418 C CA . ALA A 1 174 ? -13.678 6.277 23.735 1.00 94.12 174 ALA A CA 1
ATOM 1419 C C . ALA A 1 174 ? -12.237 5.739 23.850 1.00 94.12 174 ALA A C 1
ATOM 1421 O O . ALA A 1 174 ? -11.464 6.216 24.677 1.00 94.12 174 ALA A O 1
ATOM 1422 N N . ALA A 1 175 ? -11.837 4.791 22.992 1.00 94.62 175 ALA A N 1
ATOM 1423 C CA . ALA A 1 175 ? -10.452 4.313 22.928 1.00 94.62 175 ALA A CA 1
ATOM 1424 C C . ALA A 1 175 ? -9.476 5.434 22.543 1.00 94.62 175 ALA A C 1
ATOM 1426 O O . ALA A 1 175 ? -8.358 5.487 23.051 1.00 94.62 175 ALA A O 1
ATOM 1427 N N . ASN A 1 176 ? -9.899 6.328 21.646 1.00 94.38 176 ASN A N 1
ATOM 1428 C CA . ASN A 1 176 ? -9.097 7.461 21.209 1.00 94.38 176 ASN A CA 1
ATOM 1429 C C . ASN A 1 176 ? -8.976 8.527 22.309 1.00 94.38 176 ASN A C 1
ATOM 1431 O O . ASN A 1 176 ? -7.892 9.072 22.485 1.00 94.38 176 ASN A O 1
ATOM 1435 N N . GLU A 1 177 ? -10.044 8.782 23.079 1.00 93.19 177 GLU A N 1
ATOM 1436 C CA . GLU A 1 177 ? -9.987 9.613 24.297 1.00 93.19 177 GLU A CA 1
ATOM 1437 C C . GLU A 1 177 ? -9.002 9.051 25.332 1.00 93.19 177 GLU A C 1
ATOM 1439 O O . GLU A 1 177 ? -8.351 9.819 26.033 1.00 93.19 177 GLU A O 1
ATOM 1444 N N . ALA A 1 178 ? -8.878 7.723 25.416 1.00 92.12 178 ALA A N 1
ATOM 1445 C CA . ALA A 1 178 ? -7.956 7.034 26.318 1.00 92.12 178 ALA A CA 1
ATOM 1446 C C . ALA A 1 178 ? -6.532 6.868 25.748 1.00 92.12 178 ALA A C 1
ATOM 1448 O O . ALA A 1 178 ? -5.704 6.208 26.366 1.00 92.12 178 ALA A O 1
ATOM 1449 N N . GLU A 1 179 ? -6.251 7.406 24.555 1.00 92.81 179 GLU A N 1
ATOM 1450 C CA . GLU A 1 179 ? -4.973 7.260 23.835 1.00 92.81 179 GLU A CA 1
ATOM 1451 C C . GLU A 1 179 ? -4.560 5.796 23.531 1.00 92.81 179 GLU A C 1
ATOM 1453 O O . GLU A 1 179 ? -3.411 5.504 23.187 1.00 92.81 179 GLU A O 1
ATOM 1458 N N . LEU A 1 180 ? -5.514 4.857 23.557 1.00 92.50 180 LEU A N 1
ATOM 1459 C CA . LEU A 1 180 ? -5.302 3.425 23.321 1.00 92.50 180 LEU A CA 1
ATOM 1460 C C . LEU A 1 180 ? -5.361 3.080 21.823 1.00 92.50 180 LEU A C 1
ATOM 1462 O O . LEU A 1 180 ? -6.326 2.490 21.331 1.00 92.50 180 LEU A O 1
ATOM 1466 N N . LYS A 1 181 ? -4.308 3.425 21.075 1.00 91.38 181 LYS A N 1
ATOM 1467 C CA . LYS A 1 181 ? -4.249 3.292 19.601 1.00 91.38 181 LYS A CA 1
ATOM 1468 C C . LYS A 1 181 ? -4.591 1.903 19.051 1.00 91.38 181 LYS A C 1
ATOM 1470 O O . LYS A 1 181 ? -5.351 1.799 18.089 1.00 91.38 181 LYS A O 1
ATOM 1475 N N . ASP A 1 182 ? -4.088 0.834 19.665 1.00 91.56 182 ASP A N 1
ATOM 1476 C CA . ASP A 1 182 ? -4.389 -0.531 19.208 1.00 91.56 182 ASP A CA 1
ATOM 1477 C C . ASP A 1 182 ? -5.876 -0.871 19.371 1.00 91.56 182 ASP A C 1
ATOM 1479 O O . ASP A 1 182 ? -6.469 -1.524 18.515 1.00 91.56 182 ASP A O 1
ATOM 1483 N N . LYS A 1 183 ? -6.514 -0.349 20.424 1.00 93.75 183 LYS A N 1
ATOM 1484 C CA . LYS A 1 183 ? -7.947 -0.536 20.676 1.00 93.75 183 LYS A CA 1
ATOM 1485 C C . LYS A 1 183 ? -8.826 0.301 19.749 1.00 93.75 183 LYS A C 1
ATOM 1487 O O . LYS A 1 183 ? -9.905 -0.153 19.360 1.00 93.75 183 LYS A O 1
ATOM 1492 N N . VAL A 1 184 ? -8.352 1.481 19.339 1.00 95.50 184 VAL A N 1
ATOM 1493 C CA . VAL A 1 184 ? -8.968 2.268 18.257 1.00 95.50 184 VAL A CA 1
ATOM 1494 C C . VAL A 1 184 ? -8.964 1.456 16.960 1.00 95.50 184 VAL A C 1
ATOM 1496 O O . VAL A 1 184 ? -10.004 1.333 16.311 1.00 95.50 184 VAL A O 1
ATOM 1499 N N . CYS A 1 185 ? -7.822 0.852 16.618 1.00 94.56 185 CYS A N 1
ATOM 1500 C CA . CYS A 1 185 ? -7.669 0.015 15.430 1.00 94.56 185 CYS A CA 1
ATOM 1501 C C . CYS A 1 185 ? -8.645 -1.167 15.433 1.00 94.56 185 CYS A C 1
ATOM 1503 O O . CYS A 1 185 ? -9.378 -1.339 14.453 1.00 94.56 185 CYS A O 1
ATOM 1505 N N . ASP A 1 186 ? -8.695 -1.922 16.538 1.00 94.25 186 ASP A N 1
ATOM 1506 C CA . ASP A 1 186 ? -9.597 -3.065 16.731 1.00 94.25 186 ASP A CA 1
ATOM 1507 C C . ASP A 1 186 ? -11.066 -2.649 16.551 1.00 94.25 186 ASP A C 1
ATOM 1509 O O . ASP A 1 186 ? -11.801 -3.247 15.766 1.00 94.25 186 ASP A O 1
ATOM 1513 N N . SER A 1 187 ? -11.482 -1.572 17.220 1.00 95.94 187 SER A N 1
ATOM 1514 C CA . SER A 1 187 ? -12.877 -1.116 17.215 1.00 95.94 187 SER A CA 1
ATOM 1515 C C . SER A 1 187 ? -13.318 -0.595 15.840 1.00 95.94 187 SER A C 1
ATOM 1517 O O . SER A 1 187 ? -14.413 -0.907 15.370 1.00 95.94 187 SER A O 1
ATOM 1519 N N . LEU A 1 188 ? -12.456 0.162 15.147 1.00 97.69 188 LEU A N 1
ATOM 1520 C CA . LEU A 1 188 ? -12.730 0.630 13.782 1.00 97.69 188 LEU A CA 1
ATOM 1521 C C . LEU A 1 188 ? -12.760 -0.522 12.771 1.00 97.69 188 LEU A C 1
ATOM 1523 O O . LEU A 1 188 ? -13.529 -0.463 11.810 1.00 97.69 188 LEU A O 1
ATOM 1527 N N . TYR A 1 189 ? -11.940 -1.556 12.973 1.00 96.69 189 TYR A N 1
ATOM 1528 C CA . TYR A 1 189 ? -11.941 -2.744 12.123 1.00 96.69 189 TYR A CA 1
ATOM 1529 C C . TYR A 1 189 ? -13.281 -3.483 12.208 1.00 96.69 189 TYR A C 1
ATOM 1531 O O . TYR A 1 189 ? -13.848 -3.834 11.173 1.00 96.69 189 TYR A O 1
ATOM 1539 N N . GLU A 1 190 ? -13.821 -3.664 13.416 1.00 96.19 190 GLU A N 1
ATOM 1540 C CA . GLU A 1 190 ? -15.130 -4.300 13.612 1.00 96.19 190 GLU A CA 1
ATOM 1541 C C . GLU A 1 190 ? -16.262 -3.454 13.008 1.00 96.19 190 GLU A C 1
ATOM 1543 O O . GLU A 1 190 ? -17.121 -3.976 12.292 1.00 96.19 190 GLU A O 1
ATOM 1548 N N . ALA A 1 191 ? -16.225 -2.126 13.180 1.00 97.06 191 ALA A N 1
ATOM 1549 C CA . ALA A 1 191 ? -17.168 -1.228 12.509 1.00 97.06 191 ALA A CA 1
ATOM 1550 C C . ALA A 1 191 ? -17.118 -1.384 10.975 1.00 97.06 191 ALA A C 1
ATOM 1552 O O . ALA A 1 191 ? -18.158 -1.509 10.322 1.00 97.06 191 ALA A O 1
ATOM 1553 N N . ALA A 1 192 ? -15.914 -1.422 10.391 1.00 97.44 192 ALA A N 1
ATOM 1554 C CA . ALA A 1 192 ? -15.717 -1.631 8.957 1.00 97.44 192 ALA A CA 1
ATOM 1555 C C . ALA A 1 192 ? -16.255 -2.991 8.485 1.00 97.44 192 ALA A C 1
ATOM 1557 O O . ALA A 1 192 ? -16.872 -3.081 7.420 1.00 97.44 192 ALA A O 1
ATOM 1558 N N . TYR A 1 193 ? -16.066 -4.041 9.287 1.00 96.00 193 TYR A N 1
ATOM 1559 C CA . TYR A 1 193 ? -16.575 -5.378 9.001 1.00 96.00 193 TYR A CA 1
ATOM 1560 C C . TYR A 1 193 ? -18.109 -5.414 8.960 1.00 96.00 193 TYR A C 1
ATOM 1562 O O . TYR A 1 193 ? -18.691 -5.977 8.028 1.00 96.00 193 TYR A O 1
ATOM 1570 N N . HIS A 1 194 ? -18.788 -4.752 9.899 1.00 94.69 194 HIS A N 1
ATOM 1571 C CA . HIS A 1 194 ? -20.251 -4.648 9.861 1.00 94.69 194 HIS A CA 1
ATOM 1572 C C . HIS A 1 194 ? -20.745 -3.818 8.669 1.00 94.69 194 HIS A C 1
ATOM 1574 O O . HIS A 1 194 ? -21.697 -4.235 8.008 1.00 94.69 194 HIS A O 1
ATOM 1580 N N . TYR A 1 195 ? -20.065 -2.722 8.300 1.00 96.50 195 TYR A N 1
ATOM 1581 C CA . TYR A 1 195 ? -20.362 -1.995 7.053 1.00 96.50 195 TYR A CA 1
ATOM 1582 C C . TYR A 1 195 ? -20.226 -2.885 5.808 1.00 96.50 195 TYR A C 1
ATOM 1584 O O . TYR A 1 195 ? -21.064 -2.825 4.902 1.00 96.50 195 TYR A O 1
ATOM 1592 N N . GLN A 1 196 ? -19.204 -3.744 5.770 1.00 95.75 196 GLN A N 1
ATOM 1593 C CA . GLN A 1 196 ? -19.011 -4.709 4.690 1.00 95.75 196 GLN A CA 1
ATOM 1594 C C . GLN A 1 196 ? -20.167 -5.721 4.627 1.00 95.75 196 GLN A C 1
ATOM 1596 O O . GLN A 1 196 ? -20.659 -6.006 3.535 1.00 95.75 196 GLN A O 1
ATOM 1601 N N . ARG A 1 197 ? -20.638 -6.240 5.771 1.00 93.12 197 ARG A N 1
ATOM 1602 C CA . ARG A 1 197 ? -21.761 -7.199 5.832 1.00 93.12 197 ARG A CA 1
ATOM 1603 C C . ARG A 1 197 ? -23.050 -6.633 5.241 1.00 93.12 197 ARG A C 1
ATOM 1605 O O . ARG A 1 197 ? -23.747 -7.341 4.519 1.00 93.12 197 ARG A O 1
ATOM 1612 N N . ILE A 1 198 ? -23.332 -5.353 5.482 1.00 94.75 198 ILE A N 1
ATOM 1613 C CA . ILE A 1 198 ? -24.505 -4.660 4.922 1.00 94.75 198 ILE A CA 1
ATOM 1614 C C . ILE A 1 198 ? -24.272 -4.109 3.504 1.00 94.75 198 ILE A C 1
ATOM 1616 O O . ILE A 1 198 ? -25.077 -3.322 3.010 1.00 94.75 198 ILE A O 1
ATOM 1620 N N . SER A 1 199 ? -23.181 -4.505 2.834 1.00 94.69 199 SER A N 1
ATOM 1621 C CA . SER A 1 199 ? -22.810 -4.069 1.475 1.00 94.69 199 SER A CA 1
ATOM 1622 C C . SER A 1 199 ? -22.601 -2.555 1.314 1.00 94.69 199 SER A C 1
ATOM 1624 O O . SER A 1 199 ? -22.651 -2.021 0.204 1.00 94.69 199 SER A O 1
ATOM 1626 N N . LYS A 1 200 ? -22.317 -1.841 2.410 1.00 96.25 200 LYS A N 1
ATOM 1627 C CA . LYS A 1 200 ? -21.898 -0.433 2.393 1.00 96.25 200 LYS A CA 1
ATOM 1628 C C . LYS A 1 200 ? -20.387 -0.342 2.228 1.00 96.25 200 LYS A C 1
ATOM 1630 O O . LYS A 1 200 ? -19.633 -0.025 3.146 1.00 96.25 200 LYS A O 1
ATOM 1635 N N . PHE A 1 201 ? -19.937 -0.687 1.027 1.00 96.56 201 PHE A N 1
ATOM 1636 C CA . PHE A 1 201 ? -18.520 -0.856 0.728 1.00 96.56 201 PHE A CA 1
ATOM 1637 C C . PHE A 1 201 ? -17.711 0.446 0.851 1.00 96.56 201 PHE A C 1
ATOM 1639 O O . PHE A 1 201 ? -16.530 0.388 1.187 1.00 96.56 201 PHE A O 1
ATOM 1646 N N . ARG A 1 202 ? -18.307 1.622 0.586 1.00 96.62 202 ARG A N 1
ATOM 1647 C CA . ARG A 1 202 ? -17.574 2.906 0.611 1.00 96.62 202 ARG A CA 1
ATOM 1648 C C . ARG A 1 202 ? -17.170 3.240 2.038 1.00 96.62 202 ARG A C 1
ATOM 1650 O O . ARG A 1 202 ? -16.011 3.542 2.301 1.00 96.62 202 ARG A O 1
ATOM 1657 N N . GLU A 1 203 ? -18.129 3.140 2.944 1.00 97.06 203 GLU A N 1
ATOM 1658 C CA . GLU A 1 203 ? -17.946 3.336 4.370 1.00 97.06 203 GLU A CA 1
ATOM 1659 C C . GLU A 1 203 ? -17.006 2.265 4.930 1.00 97.06 203 GLU A C 1
ATOM 1661 O O . GLU A 1 203 ? -16.024 2.609 5.581 1.00 97.06 203 GLU A O 1
ATOM 1666 N N . ALA A 1 204 ? -17.212 0.987 4.587 1.00 97.44 204 ALA A N 1
ATOM 1667 C CA . ALA A 1 204 ? -16.306 -0.089 4.996 1.00 97.44 204 ALA A CA 1
ATOM 1668 C C . ALA A 1 204 ? -14.843 0.216 4.626 1.00 97.44 204 ALA A C 1
ATOM 1670 O O . ALA A 1 204 ? -13.954 0.093 5.467 1.00 97.44 204 ALA A O 1
ATOM 1671 N N . ALA A 1 205 ? -14.588 0.674 3.395 1.00 97.44 205 ALA A N 1
ATOM 1672 C CA . ALA A 1 205 ? -13.249 1.040 2.938 1.00 97.44 205 ALA A CA 1
ATOM 1673 C C . ALA A 1 205 ? -12.626 2.168 3.780 1.00 97.44 205 ALA A C 1
ATOM 1675 O O . ALA A 1 205 ? -11.489 2.040 4.233 1.00 97.44 205 ALA A O 1
ATOM 1676 N N . GLN A 1 206 ? -13.388 3.236 4.035 1.00 97.19 206 GLN A N 1
ATOM 1677 C CA . GLN A 1 206 ? -12.940 4.385 4.828 1.00 97.19 206 GLN A CA 1
ATOM 1678 C C . GLN A 1 206 ? -12.625 4.002 6.278 1.00 97.19 206 GLN A C 1
ATOM 1680 O O . GLN A 1 206 ? -11.621 4.449 6.831 1.00 97.19 206 GLN A O 1
ATOM 1685 N N . TYR A 1 207 ? -13.457 3.163 6.902 1.00 97.62 207 TYR A N 1
ATOM 1686 C CA . TYR A 1 207 ? -13.216 2.697 8.268 1.00 97.62 207 TYR A CA 1
ATOM 1687 C C . TYR A 1 207 ? -12.026 1.731 8.349 1.00 97.62 207 TYR A C 1
ATOM 1689 O O . TYR A 1 207 ? -11.246 1.830 9.296 1.00 97.62 207 TYR A O 1
ATOM 1697 N N . PHE A 1 208 ? -11.803 0.874 7.343 1.00 97.94 208 PHE A N 1
ATOM 1698 C CA . PHE A 1 208 ? -10.573 0.079 7.265 1.00 97.94 208 PHE A CA 1
ATOM 1699 C C . PHE A 1 208 ? -9.321 0.960 7.105 1.00 97.94 208 PHE A C 1
ATOM 1701 O O . PHE A 1 208 ? -8.320 0.697 7.767 1.00 97.94 208 PHE A O 1
ATOM 1708 N N . GLU A 1 209 ? -9.351 2.018 6.283 1.00 97.06 209 GLU A N 1
ATOM 1709 C CA . GLU A 1 209 ? -8.226 2.967 6.184 1.00 97.06 209 GLU A CA 1
ATOM 1710 C C . GLU A 1 209 ? -7.940 3.646 7.531 1.00 97.06 209 GLU A C 1
ATOM 1712 O O . GLU A 1 209 ? -6.804 3.607 8.000 1.00 97.06 209 GLU A O 1
ATOM 1717 N N . ARG A 1 210 ? -8.971 4.182 8.201 1.00 96.38 210 ARG A N 1
ATOM 1718 C CA . ARG A 1 210 ? -8.829 4.807 9.531 1.00 96.38 210 ARG A CA 1
ATOM 1719 C C . ARG A 1 210 ? -8.295 3.826 10.579 1.00 96.38 210 ARG A C 1
ATOM 1721 O O . ARG A 1 210 ? -7.447 4.191 11.389 1.00 96.38 210 ARG A O 1
ATOM 1728 N N . SER A 1 211 ? -8.764 2.577 10.547 1.00 95.69 211 SER A N 1
ATOM 1729 C CA . SER A 1 211 ? -8.247 1.495 11.393 1.00 95.69 211 SER A CA 1
ATOM 1730 C C . SER A 1 211 ? -6.746 1.287 11.142 1.00 95.69 211 SER A C 1
ATOM 1732 O O . SER A 1 211 ? -5.946 1.376 12.074 1.00 95.69 211 SER A O 1
ATOM 1734 N N . ALA A 1 212 ? -6.328 1.138 9.880 1.00 94.75 212 ALA A N 1
ATOM 1735 C CA . ALA A 1 212 ? -4.917 0.975 9.523 1.00 94.75 212 ALA A CA 1
ATOM 1736 C C . ALA A 1 212 ? -4.039 2.179 9.915 1.00 94.75 212 ALA A C 1
ATOM 1738 O O . ALA A 1 212 ? -2.877 1.990 10.278 1.00 94.75 212 ALA A O 1
ATOM 1739 N N . GLU A 1 213 ? -4.562 3.404 9.840 1.00 92.88 213 GLU A N 1
ATOM 1740 C CA . GLU A 1 213 ? -3.860 4.630 10.243 1.00 92.88 213 GLU A CA 1
ATOM 1741 C C . GLU A 1 213 ? -3.624 4.706 11.754 1.00 92.88 213 GLU A C 1
ATOM 1743 O O . GLU A 1 213 ? -2.565 5.170 12.177 1.00 92.88 213 GLU A O 1
ATOM 1748 N N . SER A 1 214 ? -4.573 4.217 12.557 1.00 91.25 214 SER A N 1
ATOM 1749 C CA . SER A 1 214 ? -4.448 4.195 14.019 1.00 91.25 214 SER A CA 1
ATOM 1750 C C . SER A 1 214 ? -3.419 3.182 14.536 1.00 91.25 214 SER A C 1
ATOM 1752 O O . SER A 1 214 ? -2.861 3.387 15.612 1.00 91.25 214 SER A O 1
ATOM 1754 N N . LEU A 1 215 ? -3.115 2.128 13.766 1.00 88.31 215 LEU A N 1
ATOM 1755 C CA . LEU A 1 215 ? -2.157 1.097 14.168 1.00 88.31 215 LEU A CA 1
ATOM 1756 C C . LEU A 1 215 ? -0.718 1.643 14.219 1.00 88.31 215 LEU A C 1
ATOM 1758 O O . LEU A 1 215 ? -0.191 2.156 13.219 1.00 88.31 215 LEU A O 1
ATOM 1762 N N . VAL A 1 216 ? -0.072 1.460 15.376 1.00 79.12 216 VAL A N 1
ATOM 1763 C CA . VAL A 1 216 ? 1.343 1.791 15.599 1.00 79.12 216 VAL A CA 1
ATOM 1764 C C . VAL A 1 216 ? 2.224 0.930 14.686 1.00 79.12 216 VAL A C 1
ATOM 1766 O O . VAL A 1 216 ? 1.917 -0.228 14.407 1.00 79.12 216 VAL A O 1
ATOM 1769 N N . ASP A 1 217 ? 3.339 1.482 14.203 1.00 76.06 217 ASP A N 1
ATOM 1770 C CA . ASP A 1 217 ? 4.195 0.865 13.175 1.00 76.06 217 ASP A CA 1
ATOM 1771 C C . ASP A 1 217 ? 4.927 -0.433 13.615 1.00 76.06 217 ASP A C 1
ATOM 1773 O O . ASP A 1 217 ? 5.770 -0.946 12.878 1.00 76.06 217 ASP A O 1
ATOM 1777 N N . HIS A 1 218 ? 4.594 -1.001 14.779 1.00 75.56 218 HIS A N 1
ATOM 1778 C CA . HIS A 1 218 ? 5.167 -2.245 15.299 1.00 75.56 218 HIS A CA 1
ATOM 1779 C C . HIS A 1 218 ? 4.691 -3.509 14.554 1.00 75.56 218 HIS A C 1
ATOM 1781 O O . HIS A 1 218 ? 5.450 -4.476 14.490 1.00 75.56 218 HIS A O 1
ATOM 1787 N N . ASP A 1 219 ? 3.502 -3.508 13.926 1.00 84.50 219 ASP A N 1
ATOM 1788 C CA . ASP A 1 219 ? 2.992 -4.661 13.156 1.00 84.50 219 ASP A CA 1
ATOM 1789 C C . ASP A 1 219 ? 2.647 -4.312 11.688 1.00 84.50 219 ASP A C 1
ATOM 1791 O O . ASP A 1 219 ? 1.487 -4.062 11.325 1.00 84.50 219 ASP A O 1
ATOM 1795 N N . PRO A 1 220 ? 3.646 -4.330 10.784 1.00 87.75 220 PRO A N 1
ATOM 1796 C CA . PRO A 1 220 ? 3.428 -4.024 9.373 1.00 87.75 220 PRO A CA 1
ATOM 1797 C C . PRO A 1 220 ? 2.579 -5.081 8.653 1.00 87.75 220 PRO A C 1
ATOM 1799 O O . PRO A 1 220 ? 1.935 -4.760 7.651 1.00 87.75 220 PRO A O 1
ATOM 1802 N N . LYS A 1 221 ? 2.550 -6.334 9.134 1.00 90.12 221 LYS A N 1
ATOM 1803 C CA . LYS A 1 221 ? 1.776 -7.413 8.500 1.00 90.12 221 LYS A CA 1
ATOM 1804 C C . LYS A 1 221 ? 0.287 -7.200 8.727 1.00 90.12 221 LYS A C 1
ATOM 1806 O O . LYS A 1 221 ? -0.495 -7.285 7.778 1.00 90.12 221 LYS A O 1
ATOM 1811 N N . ARG A 1 222 ? -0.095 -6.869 9.961 1.00 91.06 222 ARG A N 1
ATOM 1812 C CA . ARG A 1 222 ? -1.476 -6.536 10.311 1.00 91.06 222 ARG A CA 1
ATOM 1813 C C . ARG A 1 222 ? -1.965 -5.305 9.552 1.00 91.06 222 ARG A C 1
ATOM 1815 O O . ARG A 1 222 ? -3.006 -5.376 8.901 1.00 91.06 222 ARG A O 1
ATOM 1822 N N . LYS A 1 223 ? -1.174 -4.224 9.524 1.00 93.38 223 LYS A N 1
ATOM 1823 C CA . LYS A 1 223 ? -1.484 -3.003 8.751 1.00 93.38 223 LYS A CA 1
ATOM 1824 C C . LYS A 1 223 ? -1.712 -3.301 7.269 1.00 93.38 223 LYS A C 1
ATOM 1826 O O . LYS A 1 223 ? -2.686 -2.838 6.679 1.00 93.38 223 LYS A O 1
ATOM 1831 N N . HIS A 1 224 ? -0.843 -4.122 6.676 1.00 93.19 224 HIS A N 1
ATOM 1832 C CA . HIS A 1 224 ? -0.969 -4.547 5.283 1.00 93.19 224 HIS A CA 1
ATOM 1833 C C . HIS A 1 224 ? -2.279 -5.307 5.023 1.00 93.19 224 HIS A C 1
ATOM 1835 O O . HIS A 1 224 ? -2.953 -5.044 4.027 1.00 93.19 224 HIS A O 1
ATOM 1841 N N . GLN A 1 225 ? -2.678 -6.213 5.921 1.00 94.12 225 GLN A N 1
ATOM 1842 C CA . GLN A 1 225 ? -3.925 -6.967 5.778 1.00 94.12 225 GLN A CA 1
ATOM 1843 C C . GLN A 1 225 ? -5.168 -6.063 5.847 1.00 94.12 225 GLN A C 1
ATOM 1845 O O . GLN A 1 225 ? -6.094 -6.243 5.056 1.00 94.12 225 GLN A O 1
ATOM 1850 N N . ILE A 1 226 ? -5.179 -5.067 6.739 1.00 95.69 226 ILE A N 1
ATOM 1851 C CA . ILE A 1 226 ? -6.290 -4.109 6.855 1.00 95.69 226 ILE A CA 1
ATOM 1852 C C . ILE A 1 226 ? -6.398 -3.249 5.586 1.00 95.69 226 ILE A C 1
ATOM 1854 O O . ILE A 1 226 ? -7.480 -3.129 5.011 1.00 95.69 226 ILE A O 1
ATOM 1858 N N . LEU A 1 227 ? -5.278 -2.721 5.079 1.00 96.44 227 LEU A N 1
ATOM 1859 C CA . LEU A 1 227 ? -5.266 -1.948 3.830 1.00 96.44 227 LEU A CA 1
ATOM 1860 C C . LEU A 1 227 ? -5.711 -2.789 2.627 1.00 96.44 227 LEU A C 1
ATOM 1862 O O . LEU A 1 227 ? -6.478 -2.319 1.788 1.00 96.44 227 LEU A O 1
ATOM 1866 N N . LYS A 1 228 ? -5.317 -4.065 2.569 1.00 95.75 228 LYS A N 1
ATOM 1867 C CA . LYS A 1 228 ? -5.802 -4.998 1.545 1.00 95.75 228 LYS A CA 1
ATOM 1868 C C . LYS A 1 228 ? -7.324 -5.168 1.600 1.00 95.75 228 LYS A C 1
ATOM 1870 O O . LYS A 1 228 ? -7.964 -5.226 0.542 1.00 95.75 228 LYS A O 1
ATOM 1875 N N . ASN A 1 229 ? -7.911 -5.235 2.798 1.00 96.62 229 ASN A N 1
ATOM 1876 C CA . ASN A 1 229 ? -9.365 -5.271 2.962 1.00 96.62 229 ASN A CA 1
ATOM 1877 C C . ASN A 1 229 ? -9.996 -3.970 2.442 1.00 96.62 229 ASN A C 1
ATOM 1879 O O . ASN A 1 229 ? -10.907 -4.050 1.619 1.00 96.62 229 ASN A O 1
ATOM 1883 N N . ALA A 1 230 ? -9.459 -2.799 2.813 1.00 97.19 230 ALA A N 1
ATOM 1884 C CA . ALA A 1 230 ? -9.923 -1.495 2.323 1.00 97.19 230 ALA A CA 1
ATOM 1885 C C . ALA A 1 230 ? -9.894 -1.399 0.788 1.00 97.19 230 ALA A C 1
ATOM 1887 O O . ALA A 1 230 ? -10.894 -1.058 0.154 1.00 97.19 230 ALA A O 1
ATOM 1888 N N . ARG A 1 231 ? -8.772 -1.784 0.165 1.00 96.62 231 ARG A N 1
ATOM 1889 C CA . ARG A 1 231 ? -8.627 -1.814 -1.297 1.00 96.62 231 ARG A CA 1
ATOM 1890 C C . ARG A 1 231 ? -9.685 -2.694 -1.952 1.00 96.62 231 ARG A C 1
ATOM 1892 O O . ARG A 1 231 ? -10.235 -2.318 -2.984 1.00 96.62 231 ARG A O 1
ATOM 1899 N N . THR A 1 232 ? -9.946 -3.866 -1.377 1.00 95.69 232 THR A N 1
ATOM 1900 C CA . THR A 1 232 ? -10.940 -4.809 -1.905 1.00 95.69 232 THR A CA 1
ATOM 1901 C C . THR A 1 232 ? -12.335 -4.182 -1.900 1.00 95.69 232 THR A C 1
ATOM 1903 O O . THR A 1 232 ? -13.052 -4.303 -2.890 1.00 95.69 232 THR A O 1
ATOM 1906 N N . GLN A 1 233 ? -12.685 -3.431 -0.851 1.00 96.75 233 GLN A N 1
ATOM 1907 C CA . GLN A 1 233 ? -13.960 -2.711 -0.800 1.00 96.75 233 GLN A CA 1
ATOM 1908 C C . GLN A 1 233 ? -14.054 -1.630 -1.889 1.00 96.75 233 GLN A C 1
ATOM 1910 O O . GLN A 1 233 ? -15.050 -1.568 -2.604 1.00 96.75 233 GLN A O 1
ATOM 1915 N N . TYR A 1 234 ? -13.000 -0.833 -2.105 1.00 96.12 234 TYR A N 1
ATOM 1916 C CA . TYR A 1 234 ? -12.986 0.143 -3.206 1.00 96.12 234 TYR A CA 1
ATOM 1917 C C . TYR A 1 234 ? -13.106 -0.512 -4.587 1.00 96.12 234 TYR A C 1
ATOM 1919 O O . TYR A 1 234 ? -13.793 0.013 -5.464 1.00 96.12 234 TYR A O 1
ATOM 1927 N N . GLN A 1 235 ? -12.494 -1.685 -4.778 1.00 93.62 235 GLN A N 1
ATOM 1928 C CA . GLN A 1 235 ? -12.630 -2.462 -6.012 1.00 93.62 235 GLN A CA 1
ATOM 1929 C C . GLN A 1 235 ? -14.066 -2.942 -6.242 1.00 93.62 235 GLN A C 1
ATOM 1931 O O . GLN A 1 235 ? -14.524 -2.892 -7.379 1.00 93.62 235 GLN A O 1
ATOM 1936 N N . MET A 1 236 ? -14.788 -3.350 -5.192 1.00 91.88 236 MET A N 1
ATOM 1937 C CA . MET A 1 236 ? -16.194 -3.767 -5.299 1.00 91.88 236 MET A CA 1
ATOM 1938 C C . MET A 1 236 ? -17.123 -2.634 -5.756 1.00 91.88 236 MET A C 1
ATOM 1940 O O . MET A 1 236 ? -18.141 -2.898 -6.387 1.00 91.88 236 MET A O 1
ATOM 1944 N N . ILE A 1 237 ? -16.769 -1.378 -5.473 1.00 94.31 237 ILE A N 1
ATOM 1945 C CA . ILE A 1 237 ? -17.549 -0.190 -5.867 1.00 94.31 237 ILE A CA 1
ATOM 1946 C C . ILE A 1 237 ? -17.162 0.313 -7.265 1.00 94.31 237 ILE A C 1
ATOM 1948 O O . ILE A 1 237 ? -17.871 1.135 -7.837 1.00 94.31 237 ILE A O 1
ATOM 1952 N N . GLY A 1 238 ? -16.028 -0.139 -7.806 1.00 90.94 238 GLY A N 1
ATOM 1953 C CA . GLY A 1 238 ? -15.432 0.440 -9.014 1.00 90.94 238 GLY A CA 1
ATOM 1954 C C . GLY A 1 238 ? -14.680 1.755 -8.765 1.00 90.94 238 GLY A C 1
ATOM 1955 O O . GLY A 1 238 ? -14.341 2.460 -9.711 1.00 90.94 238 GLY A O 1
ATOM 1956 N N . ASP A 1 239 ? -14.374 2.104 -7.507 1.00 93.88 239 ASP A N 1
ATOM 1957 C CA . ASP A 1 239 ? -13.576 3.293 -7.170 1.00 93.88 239 ASP A CA 1
ATOM 1958 C C . ASP A 1 239 ? -12.078 2.988 -7.356 1.00 93.88 239 ASP A C 1
ATOM 1960 O O . ASP A 1 239 ? -11.321 2.712 -6.420 1.00 93.88 239 ASP A O 1
ATOM 1964 N N . HIS A 1 240 ? -11.652 2.940 -8.620 1.00 89.62 240 HIS A N 1
ATOM 1965 C CA . HIS A 1 240 ? -10.301 2.525 -8.997 1.00 89.62 240 HIS A CA 1
ATOM 1966 C C . HIS A 1 240 ? -9.209 3.491 -8.530 1.00 89.62 240 HIS A C 1
ATOM 1968 O O . HIS A 1 240 ? -8.091 3.046 -8.258 1.00 89.62 240 HIS A O 1
ATOM 1974 N N . ASP A 1 241 ? -9.510 4.785 -8.413 1.00 91.50 241 ASP A N 1
ATOM 1975 C CA . ASP A 1 241 ? -8.546 5.778 -7.943 1.00 91.50 241 ASP A CA 1
ATOM 1976 C C . ASP A 1 241 ? -8.272 5.613 -6.442 1.00 91.50 241 ASP A C 1
ATOM 1978 O O . ASP A 1 241 ? -7.103 5.550 -6.041 1.00 91.50 241 ASP A O 1
ATOM 1982 N N . ALA A 1 242 ? -9.312 5.438 -5.617 1.00 94.19 242 ALA A N 1
ATOM 1983 C CA . ALA A 1 242 ? -9.139 5.136 -4.197 1.00 94.19 242 ALA A CA 1
ATOM 1984 C C . ALA A 1 242 ? -8.449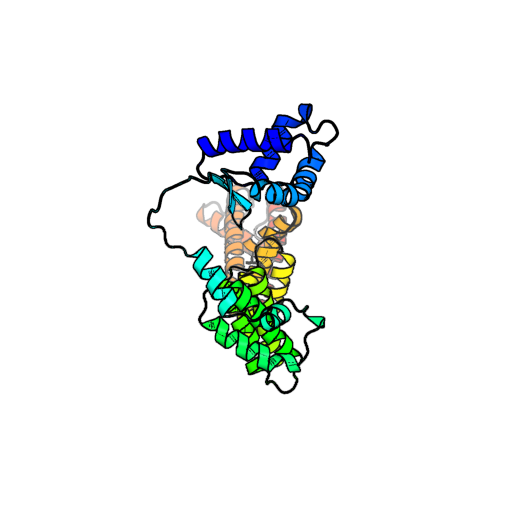 3.776 -3.988 1.00 94.19 242 ALA A C 1
ATOM 1986 O O . ALA A 1 242 ? -7.468 3.682 -3.245 1.00 94.19 242 ALA A O 1
ATOM 1987 N N . ALA A 1 243 ? -8.862 2.739 -4.727 1.00 94.06 243 ALA A N 1
ATOM 1988 C CA . ALA A 1 243 ? -8.207 1.430 -4.685 1.00 94.06 243 ALA A CA 1
ATOM 1989 C C . ALA A 1 243 ? -6.719 1.510 -5.070 1.00 94.06 243 ALA A C 1
ATOM 1991 O O . ALA A 1 243 ? -5.875 0.868 -4.439 1.00 94.06 243 ALA A O 1
ATOM 1992 N N . SER A 1 244 ? -6.374 2.304 -6.089 1.00 92.88 244 SER A N 1
ATOM 1993 C CA . SER A 1 244 ? -4.984 2.528 -6.489 1.00 92.88 244 SER A CA 1
ATOM 1994 C C . SER A 1 244 ? -4.197 3.250 -5.398 1.00 92.88 244 SER A C 1
ATOM 1996 O O . SER A 1 244 ? -3.041 2.902 -5.172 1.00 92.88 244 SER A O 1
ATOM 1998 N N . LYS A 1 245 ? -4.784 4.239 -4.714 1.00 94.06 245 LYS A N 1
ATOM 1999 C CA . LYS A 1 245 ? -4.124 4.953 -3.612 1.00 94.06 245 LYS A CA 1
ATOM 2000 C C . LYS A 1 245 ? -3.776 4.000 -2.464 1.00 94.06 245 LYS A C 1
ATOM 2002 O O . LYS A 1 245 ? -2.622 3.973 -2.035 1.00 94.06 245 LYS A O 1
ATOM 2007 N N . VAL A 1 246 ? -4.730 3.173 -2.034 1.00 95.31 246 VAL A N 1
ATOM 2008 C CA . VAL A 1 246 ? -4.515 2.174 -0.972 1.00 95.31 246 VAL A CA 1
ATOM 2009 C C . VAL A 1 246 ? -3.497 1.114 -1.406 1.00 95.31 246 VAL A C 1
ATOM 2011 O O . VAL A 1 246 ? -2.596 0.768 -0.645 1.00 95.31 246 VAL A O 1
ATOM 2014 N N . PHE A 1 247 ? -3.540 0.663 -2.665 1.00 94.81 247 PHE A N 1
ATOM 2015 C CA . PHE A 1 247 ? -2.535 -0.258 -3.210 1.00 94.81 247 PHE A CA 1
ATOM 2016 C C . PHE A 1 247 ? -1.104 0.298 -3.123 1.00 94.81 247 PHE A C 1
ATOM 2018 O O . PHE A 1 247 ? -0.168 -0.441 -2.810 1.00 94.81 247 PHE A O 1
ATOM 2025 N N . LEU A 1 248 ? -0.914 1.595 -3.387 1.00 94.38 248 LEU A N 1
ATOM 2026 C CA . LEU A 1 248 ? 0.398 2.232 -3.255 1.00 94.38 248 LEU A CA 1
ATOM 2027 C C . LEU A 1 248 ? 0.870 2.259 -1.795 1.00 94.38 248 LEU A C 1
ATOM 2029 O O . LEU A 1 248 ? 2.046 1.998 -1.546 1.00 94.38 248 LEU A O 1
ATOM 2033 N N . GLN A 1 249 ? -0.033 2.513 -0.842 1.00 94.06 249 GLN A N 1
ATOM 2034 C CA . GLN A 1 249 ? 0.280 2.444 0.590 1.00 94.06 249 GLN A CA 1
ATOM 2035 C C . GLN A 1 249 ? 0.696 1.024 1.003 1.00 94.06 249 GLN A C 1
ATOM 2037 O O . GLN A 1 249 ? 1.723 0.857 1.660 1.00 94.06 249 GLN A O 1
ATOM 2042 N N . GLU A 1 250 ? -0.033 -0.005 0.556 1.00 93.88 250 GLU A N 1
ATOM 2043 C CA . GLU A 1 250 ? 0.327 -1.410 0.792 1.00 93.88 250 GLU A CA 1
ATOM 2044 C C . GLU A 1 250 ? 1.736 -1.739 0.278 1.00 93.88 250 GLU A C 1
ATOM 2046 O O . GLU A 1 250 ? 2.521 -2.378 0.983 1.00 93.88 250 GLU A O 1
ATOM 2051 N N . LYS A 1 251 ? 2.066 -1.298 -0.944 1.00 93.25 251 LYS A N 1
ATOM 2052 C CA . LYS A 1 251 ? 3.373 -1.552 -1.566 1.00 93.25 251 LYS A CA 1
ATOM 2053 C C . LYS A 1 251 ? 4.505 -0.783 -0.901 1.00 93.25 251 LYS A C 1
ATOM 2055 O O . LYS A 1 251 ? 5.614 -1.302 -0.806 1.00 93.25 251 LYS A O 1
ATOM 2060 N N . ASP A 1 252 ? 4.240 0.421 -0.410 1.00 93.00 252 ASP A N 1
ATOM 2061 C CA . ASP A 1 252 ? 5.228 1.188 0.341 1.00 93.00 252 ASP A CA 1
ATOM 2062 C C . ASP A 1 252 ? 5.498 0.594 1.731 1.00 93.00 252 ASP A C 1
ATOM 2064 O O . ASP A 1 252 ? 6.644 0.635 2.187 1.00 93.00 252 ASP A O 1
ATOM 2068 N N . LEU A 1 253 ? 4.501 -0.024 2.375 1.00 91.88 253 LEU A N 1
ATOM 2069 C CA . LEU A 1 253 ? 4.724 -0.829 3.581 1.00 91.88 253 LEU A CA 1
ATOM 2070 C C . LEU A 1 253 ? 5.579 -2.063 3.277 1.00 91.88 253 LEU A C 1
ATOM 2072 O O . LEU A 1 253 ? 6.585 -2.277 3.951 1.00 91.88 253 LEU A O 1
ATOM 2076 N N . GLU A 1 254 ? 5.247 -2.812 2.220 1.00 91.06 254 GLU A N 1
ATOM 2077 C CA . GLU A 1 254 ? 6.030 -3.973 1.774 1.00 91.06 254 GLU A CA 1
ATOM 2078 C C . GLU A 1 254 ? 7.483 -3.581 1.458 1.00 91.06 254 GLU A C 1
ATOM 2080 O O . GLU A 1 254 ? 8.422 -4.267 1.857 1.00 91.06 254 GLU A O 1
ATOM 2085 N N . TYR A 1 255 ? 7.689 -2.431 0.809 1.00 91.81 255 TYR A N 1
ATOM 2086 C CA . TYR A 1 255 ? 9.014 -1.878 0.540 1.00 91.81 255 TYR A CA 1
ATOM 2087 C C . TYR A 1 255 ? 9.805 -1.599 1.824 1.00 91.81 255 TYR A C 1
ATOM 2089 O O . TYR A 1 255 ? 10.982 -1.965 1.911 1.00 91.81 255 TYR A O 1
ATOM 2097 N N . LYS A 1 256 ? 9.177 -0.973 2.829 1.00 90.44 256 LYS A N 1
ATOM 2098 C CA . LYS A 1 256 ? 9.817 -0.658 4.115 1.00 90.44 256 LYS A CA 1
ATOM 2099 C C . LYS A 1 256 ? 10.197 -1.916 4.897 1.00 90.44 256 LYS A C 1
ATOM 2101 O O . LYS A 1 256 ? 11.291 -1.946 5.452 1.00 90.44 256 LYS A O 1
ATOM 2106 N N . SER A 1 257 ? 9.347 -2.944 4.890 1.00 87.94 257 SER A N 1
ATOM 2107 C CA . SER A 1 257 ? 9.569 -4.200 5.620 1.00 87.94 257 SER A CA 1
ATOM 2108 C C . SER A 1 257 ? 10.405 -5.239 4.856 1.00 87.94 257 SER A C 1
ATOM 2110 O O . SER A 1 257 ? 10.639 -6.330 5.368 1.00 87.94 257 SER A O 1
ATOM 2112 N N . SER A 1 258 ? 10.811 -4.955 3.615 1.00 90.06 258 SER A N 1
ATOM 2113 C CA . SER A 1 258 ? 11.490 -5.929 2.751 1.00 90.06 258 SER A CA 1
ATOM 2114 C C . SER A 1 258 ? 12.999 -6.061 3.004 1.00 90.06 258 SER A C 1
ATOM 2116 O O . SER A 1 258 ? 13.704 -5.093 3.300 1.00 90.06 258 SER A O 1
ATOM 2118 N N . ASN A 1 259 ? 13.520 -7.273 2.784 1.00 91.94 259 ASN A N 1
ATOM 2119 C CA . ASN A 1 259 ? 14.957 -7.559 2.793 1.00 91.94 259 ASN A CA 1
ATOM 2120 C C . ASN A 1 259 ? 15.675 -6.854 1.628 1.00 91.94 259 ASN A C 1
ATOM 2122 O O . ASN A 1 259 ? 15.078 -6.590 0.584 1.00 91.94 259 ASN A O 1
ATOM 2126 N N . ARG A 1 260 ? 16.994 -6.635 1.754 1.00 89.81 260 ARG A N 1
ATOM 2127 C CA . ARG A 1 260 ? 17.831 -5.932 0.755 1.00 89.81 260 ARG A CA 1
ATOM 2128 C C . ARG A 1 260 ? 17.582 -6.309 -0.724 1.00 89.81 260 ARG A C 1
ATOM 2130 O O . ARG A 1 260 ? 17.415 -5.379 -1.512 1.00 89.81 260 ARG A O 1
ATOM 2137 N N . PRO A 1 261 ? 17.532 -7.595 -1.139 1.00 90.06 261 PRO A N 1
ATOM 2138 C CA . PRO A 1 261 ? 17.314 -7.932 -2.550 1.00 90.06 261 PRO A CA 1
ATOM 2139 C C . PRO A 1 261 ? 15.904 -7.564 -3.031 1.00 90.06 261 PRO A C 1
ATOM 2141 O O . PRO A 1 261 ? 15.751 -6.923 -4.069 1.00 90.06 261 PRO A O 1
ATOM 2144 N N . SER A 1 262 ? 14.873 -7.895 -2.252 1.00 90.25 262 SER A N 1
ATOM 2145 C CA . SER A 1 262 ? 13.480 -7.553 -2.566 1.00 90.25 262 SER A CA 1
ATOM 2146 C C . SER A 1 262 ? 13.267 -6.042 -2.602 1.00 90.25 262 SER A C 1
ATOM 2148 O O . SER A 1 262 ? 12.555 -5.533 -3.465 1.00 90.25 262 SER A O 1
ATOM 2150 N N . LYS A 1 263 ? 13.955 -5.311 -1.721 1.00 92.69 263 LYS A N 1
ATOM 2151 C CA . LYS A 1 263 ? 13.926 -3.852 -1.679 1.00 92.69 263 LYS A CA 1
ATOM 2152 C C . LYS A 1 263 ? 14.449 -3.235 -2.972 1.00 92.69 263 LYS A C 1
ATOM 2154 O O . LYS A 1 263 ? 13.835 -2.301 -3.475 1.00 92.69 263 LYS A O 1
ATOM 2159 N N . LEU A 1 264 ? 15.526 -3.773 -3.550 1.00 93.69 264 LEU A N 1
ATOM 2160 C CA . LEU A 1 264 ? 16.041 -3.314 -4.845 1.00 93.69 264 LEU A CA 1
ATOM 2161 C C . LEU A 1 264 ? 15.023 -3.544 -5.971 1.00 93.69 264 LEU A C 1
ATOM 2163 O O . LEU A 1 264 ? 14.778 -2.644 -6.771 1.00 93.69 264 LEU A O 1
ATOM 2167 N N . VAL A 1 265 ? 14.393 -4.721 -6.014 1.00 92.94 265 VAL A N 1
ATOM 2168 C CA . VAL A 1 265 ? 13.364 -5.037 -7.020 1.00 92.94 265 VAL A CA 1
ATOM 2169 C C . VAL A 1 265 ? 12.169 -4.090 -6.895 1.00 92.94 265 VAL A C 1
ATOM 2171 O O . VAL A 1 265 ? 11.734 -3.505 -7.886 1.00 92.94 265 VAL A O 1
ATOM 2174 N N . LEU A 1 266 ? 11.669 -3.883 -5.675 1.00 92.88 266 LEU A N 1
ATOM 2175 C CA . LEU A 1 266 ? 10.562 -2.967 -5.403 1.00 92.88 266 LEU A CA 1
ATOM 2176 C C . LEU A 1 266 ? 10.933 -1.511 -5.702 1.00 92.88 266 LEU A C 1
ATOM 2178 O O . LEU A 1 266 ? 10.116 -0.781 -6.252 1.00 92.88 266 LEU A O 1
ATOM 2182 N N . PHE A 1 267 ? 12.166 -1.098 -5.410 1.00 94.00 267 PHE A N 1
ATOM 2183 C CA . PHE A 1 267 ? 12.679 0.224 -5.763 1.00 94.00 267 PHE A CA 1
ATOM 2184 C C . PHE A 1 267 ? 12.664 0.452 -7.277 1.00 94.00 267 PHE A C 1
ATOM 2186 O O . PHE A 1 267 ? 12.120 1.454 -7.746 1.00 94.00 267 PHE A O 1
ATOM 2193 N N . LEU A 1 268 ? 13.195 -0.500 -8.053 1.00 92.94 268 LEU A N 1
ATOM 2194 C CA . LEU A 1 268 ? 13.160 -0.436 -9.514 1.00 92.94 268 LEU A CA 1
ATOM 2195 C C . LEU A 1 268 ? 11.716 -0.410 -10.024 1.00 92.94 268 LEU A C 1
ATOM 2197 O O . LEU A 1 268 ? 11.382 0.403 -10.885 1.00 92.94 268 LEU A O 1
ATOM 2201 N N . TYR A 1 269 ? 10.830 -1.230 -9.458 1.00 93.56 269 TYR A N 1
ATOM 2202 C CA . TYR A 1 269 ? 9.420 -1.258 -9.847 1.00 93.56 269 TYR A CA 1
ATOM 2203 C C . TYR A 1 269 ? 8.683 0.055 -9.508 1.00 93.56 269 TYR A C 1
ATOM 2205 O O . TYR A 1 269 ? 7.867 0.545 -10.299 1.00 93.56 269 TYR A O 1
ATOM 2213 N N . LYS A 1 270 ? 9.023 0.682 -8.375 1.00 94.50 270 LYS A N 1
ATOM 2214 C CA . LYS A 1 270 ? 8.517 1.996 -7.955 1.00 94.50 270 LYS A CA 1
ATOM 2215 C C . LYS A 1 270 ? 8.950 3.100 -8.918 1.00 94.50 270 LYS A C 1
ATOM 2217 O O . LYS A 1 270 ? 8.107 3.879 -9.359 1.00 94.50 270 LYS A O 1
ATOM 2222 N N . ILE A 1 271 ? 10.237 3.162 -9.261 1.00 93.62 271 ILE A N 1
ATOM 2223 C CA . ILE A 1 271 ? 10.784 4.205 -10.144 1.00 93.62 271 ILE A CA 1
ATOM 2224 C C . ILE A 1 271 ? 10.267 4.061 -11.573 1.00 93.62 271 ILE A C 1
ATOM 2226 O O . ILE A 1 271 ? 9.851 5.046 -12.183 1.00 93.62 271 ILE A O 1
ATOM 2230 N N . THR A 1 272 ? 10.270 2.838 -12.100 1.00 92.44 272 THR A N 1
ATOM 2231 C CA . THR A 1 272 ? 9.916 2.588 -13.503 1.00 92.44 272 THR A CA 1
ATOM 2232 C C . THR A 1 272 ? 8.435 2.824 -13.786 1.00 92.44 272 THR A C 1
ATOM 2234 O O . THR A 1 272 ? 8.102 3.354 -14.842 1.00 92.44 272 THR A O 1
ATOM 2237 N N . SER A 1 273 ? 7.535 2.459 -12.862 1.00 92.75 273 SER A N 1
ATOM 2238 C CA . SER A 1 273 ? 6.088 2.443 -13.146 1.00 92.75 273 SER A CA 1
ATOM 2239 C C . SER A 1 273 ? 5.165 2.820 -11.985 1.00 92.75 273 SER A C 1
ATOM 2241 O O . SER A 1 273 ? 3.946 2.734 -12.131 1.00 92.75 273 SER A O 1
ATOM 2243 N N . ASN A 1 274 ? 5.700 3.235 -10.831 1.00 93.12 274 ASN A N 1
ATOM 2244 C CA . ASN A 1 274 ? 4.924 3.397 -9.595 1.00 93.12 274 ASN A CA 1
ATOM 2245 C C . ASN A 1 274 ? 4.181 2.112 -9.198 1.00 93.12 274 ASN A C 1
ATOM 2247 O O . ASN A 1 274 ? 2.976 2.143 -8.959 1.00 93.12 274 ASN A O 1
ATOM 2251 N N . TYR A 1 275 ? 4.883 0.975 -9.213 1.00 92.38 275 TYR A N 1
ATOM 2252 C CA . TYR A 1 275 ? 4.284 -0.351 -9.018 1.00 92.38 275 TYR A CA 1
ATOM 2253 C C . TYR A 1 275 ? 3.182 -0.686 -10.045 1.00 92.38 275 TYR A C 1
ATOM 2255 O O . TYR A 1 275 ? 2.189 -1.346 -9.737 1.00 92.38 275 TYR A O 1
ATOM 2263 N N . GLY A 1 276 ? 3.352 -0.215 -11.281 1.00 90.12 276 GLY A N 1
ATOM 2264 C CA . GLY A 1 276 ? 2.439 -0.460 -12.394 1.00 90.12 276 GLY A CA 1
ATOM 2265 C C . GLY A 1 276 ? 1.206 0.445 -12.459 1.00 90.12 276 GLY A C 1
ATOM 2266 O O . GLY A 1 276 ? 0.397 0.254 -13.361 1.00 90.12 276 GLY A O 1
ATOM 2267 N N . GLU A 1 277 ? 1.041 1.410 -11.549 1.00 90.12 277 GLU A N 1
ATOM 2268 C CA . GLU A 1 277 ? -0.147 2.285 -11.518 1.00 90.12 277 GLU A CA 1
ATOM 2269 C C . GLU A 1 277 ? -0.020 3.544 -12.392 1.00 90.12 277 GLU A C 1
ATOM 2271 O O . GLU A 1 277 ? -1.014 4.217 -12.659 1.00 90.12 277 GLU A O 1
ATOM 2276 N N . SER A 1 278 ? 1.187 3.901 -12.847 1.00 91.12 278 SER A N 1
ATOM 2277 C CA . SER A 1 278 ? 1.414 5.168 -13.555 1.00 91.12 278 SER A CA 1
ATOM 2278 C C . SER A 1 278 ? 2.008 4.970 -14.957 1.00 91.12 278 SER A C 1
ATOM 2280 O O . SER A 1 278 ? 3.234 4.937 -15.096 1.00 91.12 278 SER A O 1
ATOM 2282 N N . PRO A 1 279 ? 1.176 4.903 -16.020 1.00 92.88 279 PRO A N 1
ATOM 2283 C CA . PRO A 1 279 ? 1.666 4.785 -17.398 1.00 92.88 279 PRO A CA 1
ATOM 2284 C C . PRO A 1 279 ? 2.493 6.000 -17.838 1.00 92.88 279 PRO A C 1
ATOM 2286 O O . PRO A 1 279 ? 3.448 5.864 -18.601 1.00 92.88 279 PRO A O 1
ATOM 2289 N N . SER A 1 280 ? 2.184 7.190 -17.312 1.00 92.75 280 SER A N 1
ATOM 2290 C CA . SER A 1 280 ? 2.946 8.409 -17.594 1.00 92.75 280 SER A CA 1
ATOM 2291 C C . SER A 1 280 ? 4.384 8.331 -17.075 1.00 92.75 280 SER A C 1
ATOM 2293 O O . SER A 1 280 ? 5.299 8.754 -17.779 1.00 92.75 280 SER A O 1
ATOM 2295 N N . LYS A 1 281 ? 4.623 7.738 -15.893 1.00 93.81 281 LYS A N 1
ATOM 2296 C CA . LYS A 1 281 ? 5.992 7.498 -15.406 1.00 93.81 281 LYS A CA 1
ATOM 2297 C C . LYS A 1 281 ? 6.754 6.538 -16.309 1.00 93.81 281 LYS A C 1
ATOM 2299 O O . LYS A 1 281 ? 7.931 6.775 -16.565 1.00 93.81 281 LYS A O 1
ATOM 2304 N N . VAL A 1 282 ? 6.102 5.494 -16.823 1.00 95.94 282 VAL A N 1
ATOM 2305 C CA . VAL A 1 282 ? 6.751 4.574 -17.769 1.00 95.94 282 VAL A CA 1
ATOM 2306 C C . VAL A 1 282 ? 7.163 5.327 -19.036 1.00 95.94 282 VAL A C 1
ATOM 2308 O O . VAL A 1 282 ? 8.313 5.222 -19.449 1.00 95.94 282 VAL A O 1
ATOM 2311 N N . ALA A 1 283 ? 6.277 6.155 -19.601 1.00 95.50 283 ALA A N 1
ATOM 2312 C CA . ALA A 1 283 ? 6.582 6.959 -20.786 1.00 95.50 283 ALA A CA 1
ATOM 2313 C C . ALA A 1 283 ? 7.772 7.914 -20.568 1.00 95.50 283 ALA A C 1
ATOM 2315 O O . ALA A 1 283 ? 8.666 7.986 -21.411 1.00 95.50 283 ALA A O 1
ATOM 2316 N N . TRP A 1 284 ? 7.840 8.593 -19.418 1.00 95.88 284 TRP A N 1
ATOM 2317 C CA . TRP A 1 284 ? 8.988 9.440 -19.075 1.00 95.88 284 TRP A CA 1
ATOM 2318 C C . TRP A 1 284 ? 10.291 8.650 -18.927 1.00 95.88 284 TRP A C 1
ATOM 2320 O O . TRP A 1 284 ? 11.329 9.103 -19.406 1.00 95.88 284 TRP A O 1
ATOM 2330 N N . ASN A 1 285 ? 10.249 7.456 -18.327 1.00 96.00 285 ASN A N 1
ATOM 2331 C CA . ASN A 1 285 ? 11.420 6.580 -18.249 1.00 96.00 285 ASN A CA 1
ATOM 2332 C C . ASN A 1 285 ? 11.871 6.105 -19.644 1.00 96.00 285 ASN A C 1
ATOM 2334 O O . ASN A 1 285 ? 13.070 6.066 -19.904 1.00 96.00 285 ASN A O 1
ATOM 2338 N N . ILE A 1 286 ? 10.942 5.808 -20.562 1.00 96.56 286 ILE A N 1
ATOM 2339 C CA . ILE A 1 286 ? 11.268 5.470 -21.961 1.00 96.56 286 ILE A CA 1
ATOM 2340 C C . ILE A 1 286 ? 11.999 6.634 -22.638 1.00 96.56 286 ILE A C 1
ATOM 2342 O O . ILE A 1 286 ? 13.067 6.430 -23.214 1.00 96.56 286 ILE A O 1
ATOM 2346 N N . LEU A 1 287 ? 11.475 7.859 -22.522 1.00 96.56 287 LEU A N 1
ATOM 2347 C CA . LEU A 1 287 ? 12.126 9.053 -23.072 1.00 96.56 287 LEU A CA 1
ATOM 2348 C C . LEU A 1 287 ? 13.518 9.272 -22.470 1.00 96.56 287 LEU A C 1
ATOM 2350 O O . LEU A 1 287 ? 14.465 9.575 -23.194 1.00 96.56 287 LEU A O 1
ATOM 2354 N N . PHE A 1 288 ? 13.667 9.070 -21.161 1.00 96.25 288 PHE A N 1
ATOM 2355 C CA . PHE A 1 288 ? 14.954 9.171 -20.478 1.00 96.25 288 PHE A CA 1
ATOM 2356 C C . PHE A 1 288 ? 15.969 8.142 -21.000 1.00 96.25 288 PHE A C 1
ATOM 2358 O O . PHE A 1 288 ? 17.108 8.499 -21.307 1.00 96.25 288 PHE A O 1
ATOM 2365 N N . VAL A 1 289 ? 15.548 6.886 -21.185 1.00 96.50 289 VAL A N 1
ATOM 2366 C CA . VAL A 1 289 ? 16.376 5.835 -21.797 1.00 96.50 289 VAL A CA 1
ATOM 2367 C C . VAL A 1 289 ? 16.778 6.226 -23.220 1.00 96.50 289 VAL A C 1
ATOM 2369 O O . VAL A 1 289 ? 17.950 6.094 -23.567 1.00 96.50 289 VAL A O 1
ATOM 2372 N N . TRP A 1 290 ? 15.855 6.755 -24.029 1.00 97.50 290 TRP A N 1
ATOM 2373 C CA . TRP A 1 290 ? 16.169 7.202 -25.389 1.00 97.50 290 TRP A CA 1
ATOM 2374 C C . TRP A 1 290 ? 17.213 8.315 -25.408 1.00 97.50 290 TRP A C 1
ATOM 2376 O O . TRP A 1 290 ? 18.153 8.247 -26.197 1.00 97.50 290 TRP A O 1
ATOM 2386 N N . VAL A 1 291 ? 17.098 9.309 -24.527 1.00 97.12 291 VAL A N 1
ATOM 2387 C CA . VAL A 1 291 ? 18.073 10.406 -24.428 1.00 97.12 291 VAL A CA 1
ATOM 2388 C C . VAL A 1 291 ? 19.454 9.879 -24.031 1.00 97.12 291 VAL A C 1
ATOM 2390 O O . VAL A 1 291 ? 20.442 10.217 -24.685 1.00 97.12 291 VAL A O 1
ATOM 2393 N N . ILE A 1 292 ? 19.532 9.007 -23.019 1.00 96.56 292 ILE A N 1
ATOM 2394 C CA . ILE A 1 292 ? 20.803 8.409 -22.582 1.00 96.56 292 ILE A CA 1
ATOM 2395 C C . ILE A 1 292 ? 21.446 7.614 -23.715 1.00 96.56 292 ILE A C 1
ATOM 2397 O O . ILE A 1 292 ? 22.614 7.835 -24.030 1.00 96.56 292 ILE A O 1
ATOM 2401 N N . TYR A 1 293 ? 20.703 6.705 -24.346 1.00 96.25 293 TYR A N 1
ATOM 2402 C CA . TYR A 1 293 ? 21.262 5.860 -25.401 1.00 96.25 293 TYR A CA 1
ATOM 2403 C C . TYR A 1 293 ? 21.612 6.654 -26.656 1.00 96.25 293 TYR A C 1
ATOM 2405 O O . TYR A 1 293 ? 22.634 6.374 -27.278 1.00 96.25 293 TYR A O 1
ATOM 2413 N N . THR A 1 294 ? 20.854 7.705 -26.971 1.00 96.12 294 THR A N 1
ATOM 2414 C CA . THR A 1 294 ? 21.219 8.642 -28.039 1.00 96.12 294 THR A CA 1
ATOM 2415 C C . THR A 1 294 ? 22.562 9.297 -27.743 1.00 96.12 294 THR A C 1
ATOM 2417 O O . THR A 1 294 ? 23.426 9.307 -28.613 1.00 96.12 294 THR A O 1
ATOM 2420 N N . ALA A 1 295 ? 22.789 9.785 -26.518 1.00 94.69 295 ALA A N 1
ATOM 2421 C CA . ALA A 1 295 ? 24.068 10.377 -26.129 1.00 94.69 295 ALA A CA 1
ATOM 2422 C C . ALA A 1 295 ? 25.219 9.353 -26.175 1.00 94.69 295 ALA A C 1
ATOM 2424 O O . ALA A 1 295 ? 26.285 9.642 -26.727 1.00 94.69 295 ALA A O 1
ATOM 2425 N N . VAL A 1 296 ? 24.988 8.137 -25.664 1.00 93.50 296 VAL A N 1
ATOM 2426 C CA . VAL A 1 296 ? 25.956 7.030 -25.715 1.00 93.50 296 VAL A CA 1
ATOM 2427 C C . VAL A 1 296 ? 26.320 6.702 -27.161 1.00 93.50 296 VAL A C 1
ATOM 2429 O O . VAL A 1 296 ? 27.501 6.624 -27.490 1.00 93.50 296 VAL A O 1
ATOM 2432 N N . PHE A 1 297 ? 25.346 6.561 -28.058 1.00 94.06 297 PHE A N 1
ATOM 2433 C CA . PHE A 1 297 ? 25.626 6.278 -29.462 1.00 94.06 297 PHE A CA 1
ATOM 2434 C C . PHE A 1 297 ? 26.238 7.474 -30.191 1.00 94.06 297 PHE A C 1
ATOM 2436 O O . PHE A 1 297 ? 27.170 7.291 -30.967 1.00 94.06 297 PHE A O 1
ATOM 2443 N N . CYS A 1 298 ? 25.836 8.709 -29.893 1.00 91.88 298 CYS A N 1
ATOM 2444 C CA . CYS A 1 298 ? 26.497 9.884 -30.455 1.00 91.88 298 CYS A CA 1
ATOM 2445 C C . CYS A 1 298 ? 27.994 9.896 -30.149 1.00 91.88 298 CYS A C 1
ATOM 2447 O O . CYS A 1 298 ? 28.771 10.250 -31.033 1.00 91.88 298 CYS A O 1
ATOM 2449 N N . PHE A 1 299 ? 28.409 9.488 -28.949 1.00 88.50 299 PHE A N 1
ATOM 2450 C CA . PHE A 1 299 ? 29.819 9.476 -28.569 1.00 88.50 299 PHE A CA 1
ATOM 2451 C C . PHE A 1 299 ? 30.554 8.211 -29.038 1.00 88.50 299 PHE A C 1
ATOM 2453 O O . PHE A 1 299 ? 31.649 8.300 -29.587 1.00 88.50 299 PHE A O 1
ATOM 2460 N N . PHE A 1 300 ? 29.945 7.035 -28.865 1.00 85.88 300 PHE A N 1
ATOM 2461 C CA . PHE A 1 300 ? 30.624 5.748 -29.023 1.00 85.88 300 PHE A CA 1
ATOM 2462 C C . PHE A 1 300 ? 30.242 4.967 -30.284 1.00 85.88 300 PHE A C 1
ATOM 2464 O O . PHE A 1 300 ? 30.963 4.038 -30.638 1.00 85.88 300 PHE A O 1
ATOM 2471 N N . LEU A 1 301 ? 29.140 5.273 -30.976 1.00 87.00 301 LEU A N 1
ATOM 2472 C CA . LEU A 1 301 ? 28.733 4.523 -32.169 1.00 87.00 301 LEU A CA 1
ATOM 2473 C C . LEU A 1 301 ? 29.618 4.891 -33.362 1.00 87.00 301 LEU A C 1
ATOM 2475 O O . LEU A 1 301 ? 29.855 6.062 -33.661 1.00 87.00 301 LEU A O 1
ATOM 2479 N N . SER A 1 302 ? 30.095 3.869 -34.066 1.00 83.06 302 SER A N 1
ATOM 2480 C CA . SER A 1 302 ? 30.773 4.009 -35.356 1.00 83.06 302 SER A CA 1
ATOM 2481 C C . SER A 1 302 ? 29.990 3.231 -36.408 1.00 83.06 302 SER A C 1
ATOM 2483 O O . SER A 1 302 ? 29.729 2.043 -36.223 1.00 83.06 302 SER A O 1
ATOM 2485 N N . SER A 1 303 ? 29.584 3.919 -37.473 1.00 83.81 303 SER A N 1
ATOM 2486 C CA . SER A 1 303 ? 28.773 3.412 -38.583 1.00 83.81 303 SER A CA 1
ATOM 2487 C C . SER A 1 303 ? 28.973 4.310 -39.804 1.00 83.81 303 SER A C 1
ATOM 2489 O O . SER A 1 303 ? 29.196 5.512 -39.647 1.00 83.81 303 SER A O 1
ATOM 2491 N N . GLU A 1 304 ? 28.879 3.748 -41.007 1.00 80.31 304 GLU A N 1
ATOM 2492 C CA . GLU A 1 304 ? 29.078 4.488 -42.262 1.00 80.31 304 GLU A CA 1
ATOM 2493 C C . GLU A 1 304 ? 27.969 5.532 -42.503 1.00 80.31 304 GLU A C 1
ATOM 2495 O O . GLU A 1 304 ? 28.231 6.610 -43.031 1.00 80.31 304 GLU A O 1
ATOM 2500 N N . ASN A 1 305 ? 26.754 5.272 -42.006 1.00 82.69 305 ASN A N 1
ATOM 2501 C CA . ASN A 1 305 ? 25.550 6.068 -42.281 1.00 82.69 305 ASN A CA 1
ATOM 2502 C C . ASN A 1 305 ? 25.193 7.106 -41.194 1.00 82.69 305 ASN A C 1
ATOM 2504 O O . ASN A 1 305 ? 24.085 7.634 -41.173 1.00 82.69 305 ASN A O 1
ATOM 2508 N N . LEU A 1 306 ? 26.113 7.440 -40.279 1.00 80.81 306 LEU A N 1
ATOM 2509 C CA . LEU A 1 306 ? 25.849 8.407 -39.195 1.00 80.81 306 LEU A CA 1
ATOM 2510 C C . LEU A 1 306 ? 25.777 9.870 -39.659 1.00 80.81 306 LEU A C 1
ATOM 2512 O O . LEU A 1 306 ? 25.167 10.693 -38.977 1.00 80.81 306 LEU A O 1
ATOM 2516 N N . GLY A 1 307 ? 26.353 10.195 -40.818 1.00 77.94 307 GLY A N 1
ATOM 2517 C CA . GLY A 1 307 ? 26.484 11.571 -41.303 1.00 77.94 307 GLY A CA 1
ATOM 2518 C C . GLY A 1 307 ? 27.594 12.357 -40.586 1.00 77.94 307 GLY A C 1
ATOM 2519 O O . GLY A 1 307 ? 27.955 12.074 -39.445 1.00 77.94 307 GLY A O 1
ATOM 2520 N N . GLN A 1 308 ? 28.169 13.349 -41.276 1.00 76.19 308 GLN A N 1
ATOM 2521 C CA . GLN A 1 308 ? 29.343 14.092 -40.784 1.00 76.19 308 GLN A CA 1
ATOM 2522 C C . GLN A 1 308 ? 28.997 15.323 -39.923 1.00 76.19 308 GLN A C 1
ATOM 2524 O O . GLN A 1 308 ? 29.830 15.776 -39.142 1.00 76.19 308 GLN A O 1
ATOM 2529 N N . GLY A 1 309 ? 27.781 15.871 -40.030 1.00 88.19 309 GLY A N 1
ATOM 2530 C CA . GLY A 1 309 ? 27.349 17.034 -39.242 1.00 88.19 309 GLY A CA 1
ATOM 2531 C C .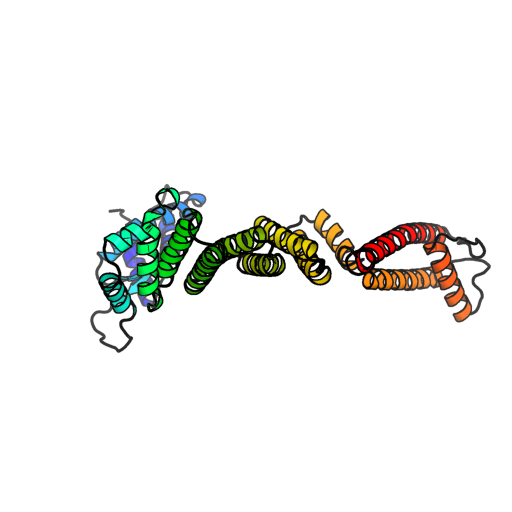 GLY A 1 309 ? 26.819 16.657 -37.854 1.00 88.19 309 GLY A C 1
ATOM 2532 O O . GLY A 1 309 ? 26.140 15.644 -37.713 1.00 88.19 309 GLY A O 1
ATOM 2533 N N . TYR A 1 310 ? 27.051 17.500 -36.839 1.00 87.00 310 TYR A N 1
ATOM 2534 C CA . TYR A 1 310 ? 26.608 17.249 -35.455 1.00 87.00 310 TYR A CA 1
ATOM 2535 C C . TYR A 1 310 ? 25.098 17.013 -35.327 1.00 87.00 310 TYR A C 1
ATOM 2537 O O . TYR A 1 310 ? 24.679 16.057 -34.679 1.00 87.00 310 TYR A O 1
ATOM 2545 N N . LEU A 1 311 ? 24.281 17.851 -35.974 1.00 91.19 311 LEU A N 1
ATOM 2546 C CA . LEU A 1 311 ? 22.822 17.717 -35.945 1.00 91.19 311 LEU A CA 1
ATOM 2547 C C . LEU A 1 311 ? 22.364 16.441 -36.662 1.00 91.19 311 LEU A C 1
ATOM 2549 O O . LEU A 1 311 ? 21.538 15.707 -36.128 1.00 91.19 311 LEU A O 1
ATOM 2553 N N . ALA A 1 312 ? 22.943 16.135 -37.828 1.00 90.31 312 ALA A N 1
ATOM 2554 C CA . ALA A 1 312 ? 22.646 14.906 -38.563 1.00 90.31 312 ALA A CA 1
ATOM 2555 C C . ALA A 1 312 ? 23.009 13.660 -37.739 1.00 90.31 312 ALA A C 1
ATOM 2557 O O . ALA A 1 312 ? 22.194 12.753 -37.603 1.00 90.31 312 ALA A O 1
ATOM 2558 N N . ARG A 1 313 ? 24.188 13.658 -37.105 1.00 91.94 313 ARG A N 1
ATOM 2559 C CA . ARG A 1 313 ? 24.638 12.578 -36.220 1.00 91.94 313 ARG A CA 1
ATOM 2560 C C . ARG A 1 313 ? 23.700 12.383 -35.035 1.00 91.94 313 ARG A C 1
ATOM 2562 O O . ARG A 1 313 ? 23.370 11.244 -34.717 1.00 91.94 313 ARG A O 1
ATOM 2569 N N . LEU A 1 314 ? 23.260 13.471 -34.401 1.00 94.00 314 LEU A N 1
ATOM 2570 C CA . LEU A 1 314 ? 22.327 13.418 -33.276 1.00 94.00 314 LEU A CA 1
ATOM 2571 C C . LEU A 1 314 ? 20.981 12.818 -33.688 1.00 94.00 314 LEU A C 1
ATOM 2573 O O . LEU A 1 314 ? 20.509 11.887 -33.039 1.00 94.00 314 LEU A O 1
ATOM 2577 N N . LEU A 1 315 ? 20.399 13.296 -34.791 1.00 94.56 315 LEU A N 1
ATOM 2578 C CA . LEU A 1 315 ? 19.132 12.772 -35.304 1.00 94.56 315 LEU A CA 1
ATOM 2579 C C . LEU A 1 315 ? 19.244 11.300 -35.722 1.00 94.56 315 LEU A C 1
ATOM 2581 O O . LEU A 1 315 ? 18.365 10.512 -35.386 1.00 94.56 315 LEU A O 1
ATOM 2585 N N . ASN A 1 316 ? 20.341 10.908 -36.372 1.00 94.81 316 ASN A N 1
ATOM 2586 C CA . ASN A 1 316 ? 20.583 9.524 -36.783 1.00 94.81 316 ASN A CA 1
ATOM 2587 C C . ASN A 1 316 ? 20.808 8.587 -35.586 1.00 94.81 316 ASN A C 1
ATOM 2589 O O . ASN A 1 316 ? 20.314 7.462 -35.587 1.00 94.81 316 ASN A O 1
ATOM 2593 N N . CYS A 1 317 ? 21.498 9.039 -34.532 1.00 95.19 317 CYS A N 1
ATOM 2594 C CA . CYS A 1 317 ? 21.643 8.267 -33.291 1.00 95.19 317 CYS A CA 1
ATOM 2595 C C . CYS A 1 317 ? 20.314 8.127 -32.545 1.00 95.19 317 CYS A C 1
ATOM 2597 O O . CYS A 1 317 ? 20.029 7.058 -32.002 1.00 95.19 317 CYS A O 1
ATOM 2599 N N . PHE A 1 318 ? 19.496 9.183 -32.523 1.00 96.38 318 PHE A N 1
ATOM 2600 C CA . PHE A 1 318 ? 18.159 9.134 -31.937 1.00 96.38 318 PHE A CA 1
ATOM 2601 C C . PHE A 1 318 ? 17.264 8.161 -32.707 1.00 96.38 318 PHE A C 1
ATOM 2603 O O . PHE A 1 318 ? 16.676 7.262 -32.112 1.00 96.38 318 PHE A O 1
ATOM 2610 N N . TYR A 1 319 ? 17.239 8.271 -34.035 1.00 96.56 319 TYR A N 1
ATOM 2611 C CA . TYR A 1 319 ? 16.542 7.337 -34.914 1.00 96.56 319 TYR A CA 1
ATOM 2612 C C . TYR A 1 319 ? 16.995 5.887 -34.682 1.00 96.56 319 TYR A C 1
ATOM 2614 O O . TYR A 1 319 ? 16.158 5.022 -34.422 1.00 96.56 319 TYR A O 1
ATOM 2622 N N . TYR A 1 320 ? 18.309 5.629 -34.667 1.00 96.06 320 TYR A N 1
ATOM 2623 C CA . TYR A 1 320 ? 18.859 4.303 -34.381 1.00 96.06 320 TYR A CA 1
ATOM 2624 C C . TYR A 1 320 ? 18.425 3.785 -33.001 1.00 96.06 320 TYR A C 1
ATOM 2626 O O . TYR A 1 320 ? 18.056 2.617 -32.863 1.00 96.06 320 TYR A O 1
ATOM 2634 N N . THR A 1 321 ? 18.403 4.658 -31.988 1.00 97.12 321 THR A N 1
ATOM 2635 C CA . THR A 1 321 ? 17.934 4.330 -30.634 1.00 97.12 321 THR A CA 1
ATOM 2636 C C . THR A 1 321 ? 16.467 3.905 -30.646 1.00 97.12 321 THR A C 1
ATOM 2638 O O . THR A 1 321 ? 16.140 2.850 -30.111 1.00 97.12 321 THR A O 1
ATOM 2641 N N . VAL A 1 322 ? 15.585 4.675 -31.291 1.00 97.19 322 VAL A N 1
ATOM 2642 C CA . VAL A 1 322 ? 14.146 4.374 -31.369 1.00 97.19 322 VAL A CA 1
ATOM 2643 C C . VAL A 1 322 ? 13.892 3.067 -32.123 1.00 97.19 322 VAL A C 1
ATOM 2645 O O . VAL A 1 322 ? 13.167 2.206 -31.628 1.00 97.19 322 VAL A O 1
ATOM 2648 N N . VAL A 1 323 ? 14.511 2.881 -33.290 1.00 96.94 323 VAL A N 1
ATOM 2649 C CA . VAL A 1 323 ? 14.347 1.682 -34.135 1.00 96.94 323 VAL A CA 1
ATOM 2650 C C . VAL A 1 323 ? 14.874 0.425 -33.439 1.00 96.94 323 VAL A C 1
ATOM 2652 O O . VAL A 1 323 ? 14.252 -0.634 -33.521 1.00 96.94 323 VAL A O 1
ATOM 2655 N N . THR A 1 324 ? 15.987 0.534 -32.711 1.00 96.56 324 THR A N 1
ATOM 2656 C CA . THR A 1 324 ? 16.555 -0.587 -31.945 1.00 96.56 324 THR A CA 1
ATOM 2657 C C . THR A 1 324 ? 15.717 -0.897 -30.703 1.00 96.56 324 THR A C 1
ATOM 2659 O O . THR A 1 324 ? 15.407 -2.058 -30.448 1.00 96.56 324 THR A O 1
ATOM 2662 N N . PHE A 1 325 ? 15.295 0.125 -29.951 1.00 97.38 325 PHE A N 1
ATOM 2663 C CA . PHE A 1 325 ? 14.440 -0.021 -28.766 1.00 97.38 325 PHE A CA 1
ATOM 2664 C C . PHE A 1 325 ? 13.079 -0.638 -29.110 1.00 97.38 325 PHE A C 1
ATOM 2666 O O . PHE A 1 325 ? 12.562 -1.474 -28.381 1.00 97.38 325 PHE A O 1
ATOM 2673 N N . THR A 1 326 ? 12.492 -0.253 -30.241 1.00 95.44 326 THR A N 1
ATOM 2674 C CA . THR A 1 326 ? 11.228 -0.831 -30.726 1.00 95.44 326 THR A CA 1
ATOM 2675 C C . THR A 1 326 ? 11.412 -2.185 -31.408 1.00 95.44 326 THR A C 1
ATOM 2677 O O . THR A 1 326 ? 10.435 -2.775 -31.858 1.00 95.44 326 THR A O 1
ATOM 2680 N N . THR A 1 327 ? 12.644 -2.701 -31.477 1.00 94.56 327 THR A N 1
ATOM 2681 C CA . THR A 1 327 ? 13.006 -3.961 -32.146 1.00 94.56 327 THR A CA 1
ATOM 2682 C C . THR A 1 327 ? 12.660 -4.011 -33.640 1.00 94.56 327 THR A C 1
ATOM 2684 O O . THR A 1 327 ? 12.645 -5.086 -34.228 1.00 94.56 327 THR A O 1
ATOM 2687 N N . LEU A 1 328 ? 12.426 -2.854 -34.273 1.00 95.69 328 LEU A N 1
ATOM 2688 C CA . LEU A 1 328 ? 12.171 -2.753 -35.713 1.00 95.69 328 LEU A CA 1
ATOM 2689 C C . LEU A 1 328 ? 13.418 -3.119 -36.526 1.00 95.69 328 LEU A C 1
ATOM 2691 O O . LEU A 1 328 ? 13.331 -3.901 -37.464 1.00 95.69 328 LEU A O 1
ATOM 2695 N N . GLY A 1 329 ? 14.574 -2.559 -36.153 1.00 92.50 329 GLY A N 1
ATOM 2696 C CA . GLY A 1 329 ? 15.884 -2.950 -36.683 1.00 92.50 329 GLY A CA 1
ATOM 2697 C C . GLY A 1 329 ? 16.028 -2.922 -38.212 1.00 92.50 329 GLY A C 1
ATOM 2698 O O . GLY A 1 329 ? 16.426 -3.929 -38.787 1.00 92.50 329 GLY A O 1
ATOM 2699 N N . TYR A 1 330 ? 15.771 -1.787 -38.874 1.00 93.75 330 TYR A N 1
ATOM 2700 C CA . TYR A 1 330 ? 15.850 -1.676 -40.344 1.00 93.75 330 TYR A CA 1
ATOM 2701 C C . TYR A 1 330 ? 17.210 -2.061 -40.958 1.00 93.75 330 TYR A C 1
ATOM 2703 O O . TYR A 1 330 ? 17.264 -2.444 -42.124 1.00 93.75 330 TYR A O 1
ATOM 2711 N N . GLY A 1 331 ? 18.299 -1.973 -40.186 1.00 90.44 331 GLY A N 1
ATOM 2712 C CA . GLY A 1 331 ? 19.645 -2.373 -40.618 1.00 90.44 331 GLY A CA 1
ATOM 2713 C C . GLY A 1 331 ? 20.372 -1.339 -41.484 1.00 90.44 331 GLY A C 1
ATOM 2714 O O . GLY A 1 331 ? 21.455 -1.615 -41.987 1.00 90.44 331 GLY A O 1
ATOM 2715 N N . ASP A 1 332 ? 19.805 -0.147 -41.633 1.00 92.19 332 ASP A N 1
ATOM 2716 C CA . ASP A 1 332 ? 20.393 0.999 -42.327 1.00 92.19 332 ASP A CA 1
ATOM 2717 C C . ASP A 1 332 ? 21.552 1.637 -41.547 1.00 92.19 332 ASP A C 1
ATOM 2719 O O . ASP A 1 332 ? 22.545 2.060 -42.136 1.00 92.19 332 ASP A O 1
ATOM 2723 N N . ILE A 1 333 ? 21.472 1.667 -40.218 1.00 92.62 333 ILE A N 1
ATOM 2724 C CA . ILE A 1 333 ? 22.582 2.033 -39.336 1.00 92.62 333 ILE A CA 1
ATOM 2725 C C . ILE A 1 333 ? 22.958 0.800 -38.523 1.00 92.62 333 ILE A C 1
ATOM 2727 O O . ILE A 1 333 ? 22.144 0.266 -37.776 1.00 92.62 333 ILE A O 1
ATOM 2731 N N . THR A 1 334 ? 24.210 0.355 -38.641 1.00 90.38 334 THR A N 1
ATOM 2732 C CA . THR A 1 334 ? 24.723 -0.794 -37.882 1.00 90.38 334 THR A CA 1
ATOM 2733 C C . THR A 1 334 ? 26.001 -0.447 -37.120 1.00 90.38 334 THR A C 1
ATOM 2735 O O . THR A 1 334 ? 26.894 0.186 -37.699 1.00 90.38 334 THR A O 1
ATOM 2738 N N . PRO A 1 335 ? 26.139 -0.880 -35.852 1.00 90.38 335 PRO A N 1
ATOM 2739 C CA . PRO A 1 335 ? 27.341 -0.673 -35.058 1.00 90.38 335 PRO A CA 1
ATOM 2740 C C . PRO A 1 335 ? 28.496 -1.512 -35.607 1.00 90.38 335 PRO A C 1
ATOM 2742 O O . PRO A 1 335 ? 28.438 -2.744 -35.631 1.00 90.38 335 PRO A O 1
ATOM 2745 N N . LEU A 1 336 ? 29.580 -0.848 -35.998 1.00 89.06 336 LEU A N 1
ATOM 2746 C CA . LEU A 1 336 ? 30.794 -1.520 -36.464 1.00 89.06 336 LEU A CA 1
ATOM 2747 C C . LEU A 1 336 ? 31.665 -1.989 -35.294 1.00 89.06 336 LEU A C 1
ATOM 2749 O O . LEU A 1 336 ? 32.291 -3.046 -35.362 1.00 89.06 336 LEU A O 1
ATOM 2753 N N . ASN A 1 337 ? 31.672 -1.237 -34.193 1.00 90.69 337 ASN A N 1
ATOM 2754 C CA . ASN A 1 337 ? 32.509 -1.526 -33.036 1.00 90.69 337 ASN A CA 1
ATOM 2755 C C . ASN A 1 337 ? 31.835 -2.480 -32.019 1.00 90.69 337 ASN A C 1
ATOM 2757 O O . ASN A 1 337 ? 30.607 -2.491 -31.888 1.00 90.69 337 ASN A O 1
ATOM 2761 N N . PRO A 1 338 ? 32.620 -3.270 -31.255 1.00 90.38 338 PRO A N 1
ATOM 2762 C CA . PRO A 1 338 ? 32.076 -4.230 -30.287 1.00 90.38 338 PRO A CA 1
ATOM 2763 C C . PRO A 1 338 ? 31.198 -3.588 -29.208 1.00 90.38 338 PRO A C 1
ATOM 2765 O O . PRO A 1 338 ? 30.148 -4.125 -28.864 1.00 90.38 338 PRO A O 1
ATOM 2768 N N . PHE A 1 339 ? 31.586 -2.409 -28.714 1.00 90.69 339 PHE A N 1
ATOM 2769 C CA . PHE A 1 339 ? 30.821 -1.690 -27.695 1.00 90.69 339 PHE A CA 1
ATOM 2770 C C . PHE A 1 339 ? 29.431 -1.275 -28.199 1.00 90.69 339 PHE A C 1
ATOM 2772 O O . PHE A 1 339 ? 28.438 -1.508 -27.512 1.00 90.69 339 PHE A O 1
ATOM 2779 N N . GLY A 1 340 ? 29.337 -0.735 -29.422 1.00 90.88 340 GLY A N 1
ATOM 2780 C CA . GLY A 1 340 ? 28.058 -0.368 -30.030 1.00 90.88 340 GLY A CA 1
ATOM 2781 C C . GLY A 1 340 ? 27.129 -1.571 -30.195 1.00 90.88 340 GLY A C 1
ATOM 2782 O O . GLY A 1 340 ? 25.935 -1.455 -29.929 1.00 90.88 340 GLY A O 1
ATOM 2783 N N . LYS A 1 341 ? 27.672 -2.744 -30.553 1.00 92.50 341 LYS A N 1
ATOM 2784 C CA . LYS A 1 341 ? 26.905 -4.000 -30.652 1.00 92.50 341 LYS A CA 1
ATOM 2785 C C . LYS A 1 341 ? 26.331 -4.425 -29.300 1.00 92.50 341 LYS A C 1
ATOM 2787 O O . LYS A 1 341 ? 25.138 -4.697 -29.209 1.00 92.50 341 LYS A O 1
ATOM 2792 N N . ILE A 1 342 ? 27.156 -4.425 -28.250 1.00 94.56 342 ILE A N 1
ATOM 2793 C CA . ILE A 1 342 ? 26.733 -4.790 -26.889 1.00 94.56 342 ILE A CA 1
ATOM 2794 C C . ILE A 1 342 ? 25.658 -3.821 -26.377 1.00 94.56 342 ILE A C 1
ATOM 2796 O O . ILE A 1 342 ? 24.601 -4.259 -25.926 1.00 94.56 342 ILE A O 1
ATOM 2800 N N . ALA A 1 343 ? 25.887 -2.511 -26.503 1.00 94.62 343 ALA A N 1
ATOM 2801 C CA . ALA A 1 343 ? 24.923 -1.491 -26.093 1.00 94.62 343 ALA A CA 1
ATOM 2802 C C . ALA A 1 343 ? 23.592 -1.608 -26.858 1.00 94.62 343 ALA A C 1
ATOM 2804 O O . ALA A 1 343 ? 22.527 -1.477 -26.261 1.00 94.62 343 ALA A O 1
ATOM 2805 N N . SER A 1 344 ? 23.633 -1.923 -28.156 1.00 94.44 344 SER A N 1
ATOM 2806 C CA . SER A 1 344 ? 22.423 -2.149 -28.963 1.00 94.44 344 SER A CA 1
ATOM 2807 C C . SER A 1 344 ? 21.641 -3.380 -28.501 1.00 94.44 344 SER A C 1
ATOM 2809 O O . SER A 1 344 ? 20.415 -3.333 -28.428 1.00 94.44 344 SER A O 1
ATOM 2811 N N . GLY A 1 345 ? 22.341 -4.455 -28.124 1.00 94.75 345 GLY A N 1
ATOM 2812 C CA . GLY A 1 345 ? 21.721 -5.642 -27.532 1.00 94.75 345 GLY A CA 1
ATOM 2813 C C . GLY A 1 345 ? 20.993 -5.327 -26.223 1.00 94.75 345 GLY A C 1
ATOM 2814 O O . GLY A 1 345 ? 19.823 -5.676 -26.070 1.00 94.75 345 GLY A O 1
ATOM 2815 N N . PHE A 1 346 ? 21.641 -4.601 -25.304 1.00 96.31 346 PHE A N 1
ATOM 2816 C CA . PHE A 1 346 ? 20.996 -4.159 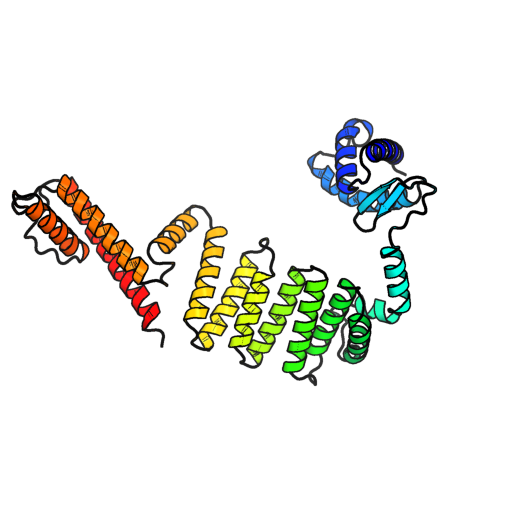-24.061 1.00 96.31 346 PHE A CA 1
ATOM 2817 C C . PHE A 1 346 ? 19.800 -3.239 -24.317 1.00 96.31 346 PHE A C 1
ATOM 2819 O O . PHE A 1 346 ? 18.762 -3.397 -23.672 1.00 96.31 346 PHE A O 1
ATOM 2826 N N . LEU A 1 347 ? 19.913 -2.316 -25.275 1.00 96.94 347 LEU A N 1
ATOM 2827 C CA . LEU A 1 347 ? 18.822 -1.419 -25.639 1.00 96.94 347 LEU A CA 1
ATOM 2828 C C . LEU A 1 347 ? 17.594 -2.176 -26.156 1.00 96.94 347 LEU A C 1
ATOM 2830 O O . LEU A 1 347 ? 16.479 -1.846 -25.762 1.00 96.94 347 LEU A O 1
ATOM 2834 N N . ALA A 1 348 ? 17.787 -3.191 -27.000 1.00 96.38 348 ALA A N 1
ATOM 2835 C CA . ALA A 1 348 ? 16.692 -4.010 -27.517 1.00 96.38 348 ALA A CA 1
ATOM 2836 C C . ALA A 1 348 ? 15.967 -4.770 -26.390 1.00 96.38 348 ALA A C 1
ATOM 2838 O O . ALA A 1 348 ? 14.738 -4.774 -26.333 1.00 96.38 348 ALA A O 1
ATOM 2839 N N . VAL A 1 349 ? 16.715 -5.350 -25.441 1.00 96.94 349 VAL A N 1
ATOM 2840 C CA . VAL A 1 349 ? 16.132 -6.026 -24.266 1.00 96.94 349 VAL A CA 1
ATOM 2841 C C . VAL A 1 349 ? 15.353 -5.041 -23.392 1.00 96.94 349 VAL A C 1
ATOM 2843 O O . VAL A 1 349 ? 14.218 -5.324 -23.011 1.00 96.94 349 VAL A O 1
ATOM 2846 N N . LEU A 1 350 ? 15.921 -3.865 -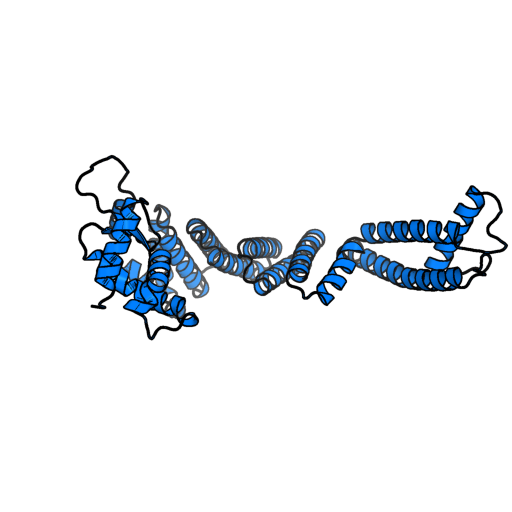23.103 1.00 95.94 350 LEU A N 1
ATOM 2847 C CA . LEU A 1 350 ? 15.217 -2.809 -22.367 1.00 95.94 350 LEU A CA 1
ATOM 2848 C C . LEU A 1 350 ? 13.947 -2.367 -23.097 1.00 95.94 350 LEU A C 1
ATOM 2850 O O . LEU A 1 350 ? 12.918 -2.173 -22.456 1.00 95.94 350 LEU A O 1
ATOM 2854 N N . GLY A 1 351 ? 14.003 -2.267 -24.423 1.00 96.50 351 GLY A N 1
ATOM 2855 C CA . GLY A 1 351 ? 12.862 -2.007 -25.289 1.00 96.50 351 GLY A CA 1
ATOM 2856 C C . GLY A 1 351 ? 11.692 -2.952 -25.049 1.00 96.50 351 GLY A C 1
ATOM 2857 O O . GLY A 1 351 ? 10.579 -2.509 -24.759 1.00 96.50 351 GLY A O 1
ATOM 2858 N N . LEU A 1 352 ? 11.949 -4.261 -25.075 1.00 96.50 352 LEU A N 1
ATOM 2859 C CA . LEU A 1 352 ? 10.937 -5.289 -24.804 1.00 96.50 352 LEU A CA 1
ATOM 2860 C C . LEU A 1 352 ? 10.366 -5.194 -23.377 1.00 96.50 352 LEU A C 1
ATOM 2862 O O . LEU A 1 352 ? 9.156 -5.319 -23.169 1.00 96.50 352 LEU A O 1
ATOM 2866 N N . LEU A 1 353 ? 11.214 -4.928 -22.379 1.00 95.56 353 LEU A N 1
ATOM 2867 C CA . LEU A 1 353 ? 10.777 -4.791 -20.985 1.00 95.56 353 LEU A CA 1
ATOM 2868 C C . LEU A 1 353 ? 9.907 -3.543 -20.769 1.00 95.56 353 LEU A C 1
ATOM 2870 O O . LEU A 1 353 ? 8.869 -3.611 -20.116 1.00 95.56 353 LEU A O 1
ATOM 2874 N N . TYR A 1 354 ? 10.292 -2.401 -21.335 1.00 95.69 354 TYR A N 1
ATOM 2875 C CA . TYR A 1 354 ? 9.539 -1.159 -21.180 1.00 95.69 354 TYR A CA 1
ATOM 2876 C C . TYR A 1 354 ? 8.248 -1.138 -21.997 1.00 95.69 354 TYR A C 1
ATOM 2878 O O . TYR A 1 354 ? 7.242 -0.632 -21.508 1.00 95.69 354 TYR A O 1
ATOM 2886 N N . THR A 1 355 ? 8.243 -1.689 -23.213 1.00 94.50 355 THR A N 1
ATOM 2887 C CA . THR A 1 355 ? 7.022 -1.785 -24.033 1.00 94.50 355 THR A CA 1
ATOM 2888 C C . THR A 1 355 ? 5.981 -2.698 -23.385 1.00 94.50 355 THR A C 1
ATOM 2890 O O . THR A 1 355 ? 4.811 -2.320 -23.295 1.00 94.50 355 THR A O 1
ATOM 2893 N N . SER A 1 356 ? 6.400 -3.848 -22.844 1.00 94.94 356 SER A N 1
ATOM 2894 C CA . SER A 1 356 ? 5.509 -4.739 -22.086 1.00 94.94 356 SER A CA 1
ATOM 2895 C C . SER A 1 356 ? 4.987 -4.080 -20.806 1.00 94.94 356 SER A C 1
ATOM 2897 O O . SER A 1 356 ? 3.779 -4.088 -20.561 1.00 94.94 356 SER A O 1
ATOM 2899 N N . LEU A 1 357 ? 5.858 -3.428 -20.029 1.00 94.69 357 LEU A N 1
ATOM 2900 C CA . LEU A 1 357 ? 5.457 -2.695 -18.828 1.00 94.69 357 LEU A CA 1
ATOM 2901 C C . LEU A 1 357 ? 4.484 -1.552 -19.152 1.00 94.69 357 LEU A C 1
ATOM 2903 O O . LEU A 1 357 ? 3.476 -1.394 -18.463 1.00 94.69 357 LEU A O 1
ATOM 2907 N N . PHE A 1 358 ? 4.743 -0.788 -20.217 1.00 95.06 358 PHE A N 1
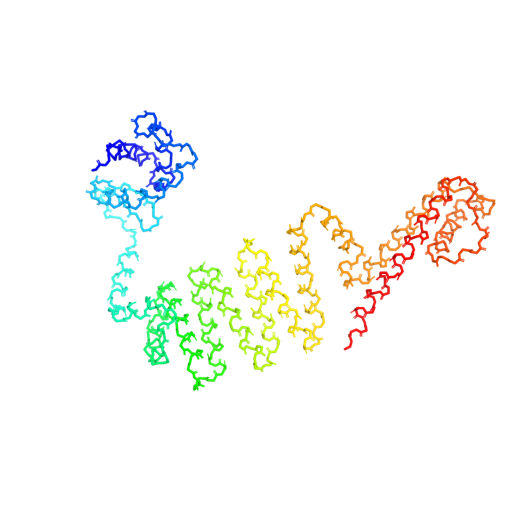ATOM 2908 C CA . PHE A 1 358 ? 3.867 0.292 -20.668 1.00 95.06 358 PHE A CA 1
ATOM 2909 C C . PHE A 1 358 ? 2.470 -0.243 -20.982 1.00 95.06 358 PHE A C 1
ATOM 2911 O O . PHE A 1 358 ? 1.491 0.265 -20.433 1.00 95.06 358 PHE A O 1
ATOM 2918 N N . MET A 1 359 ? 2.376 -1.328 -21.756 1.00 93.69 359 MET A N 1
ATOM 2919 C CA . MET A 1 359 ? 1.091 -1.944 -22.081 1.00 93.69 359 MET A CA 1
ATOM 2920 C C . MET A 1 359 ? 0.335 -2.400 -20.826 1.00 93.69 359 MET A C 1
ATOM 2922 O O . MET A 1 359 ? -0.844 -2.081 -20.673 1.00 93.69 359 MET A O 1
ATOM 2926 N N . VAL A 1 360 ? 1.011 -3.065 -19.880 1.00 92.88 360 VAL A N 1
ATOM 2927 C CA . VAL A 1 360 ? 0.399 -3.486 -18.606 1.00 92.88 360 VAL A CA 1
ATOM 2928 C C . VAL A 1 360 ? -0.155 -2.289 -17.830 1.00 92.88 360 VAL A C 1
ATOM 2930 O O . VAL A 1 360 ? -1.285 -2.346 -17.346 1.00 92.88 360 VAL A O 1
ATOM 2933 N N . THR A 1 361 ? 0.598 -1.189 -17.730 1.00 92.19 361 THR A N 1
ATOM 2934 C CA . THR A 1 361 ? 0.137 0.009 -17.003 1.00 92.19 361 THR A CA 1
ATOM 2935 C C . THR A 1 361 ? -1.031 0.720 -17.688 1.00 92.19 361 THR A C 1
ATOM 2937 O O . THR A 1 361 ? -1.928 1.216 -17.008 1.00 92.19 361 THR A O 1
ATOM 2940 N N . VAL A 1 362 ? -1.070 0.733 -19.024 1.00 92.19 362 VAL A N 1
ATOM 2941 C CA . VAL A 1 362 ? -2.175 1.312 -19.803 1.00 92.19 362 VAL A CA 1
ATOM 2942 C C . VAL A 1 362 ? -3.445 0.489 -19.616 1.00 92.19 362 VAL A C 1
ATOM 2944 O O . VAL A 1 362 ? -4.487 1.049 -19.283 1.00 92.19 362 VAL A O 1
ATOM 2947 N N . VAL A 1 363 ? -3.355 -0.838 -19.747 1.00 90.88 363 VAL A N 1
ATOM 2948 C CA . VAL A 1 363 ? -4.488 -1.743 -19.502 1.00 90.88 363 VAL A CA 1
ATOM 2949 C C . VAL A 1 363 ? -4.996 -1.576 -18.071 1.00 90.88 363 VAL A C 1
ATOM 2951 O O . VAL A 1 363 ? -6.191 -1.406 -17.852 1.00 90.88 363 VAL A O 1
ATOM 2954 N N . ARG A 1 364 ? -4.094 -1.538 -17.087 1.00 86.38 364 ARG A N 1
ATOM 2955 C CA . ARG A 1 364 ? -4.461 -1.367 -15.677 1.00 86.38 364 ARG A CA 1
ATOM 2956 C C . ARG A 1 364 ? -5.178 -0.043 -15.400 1.00 86.38 364 ARG A C 1
ATOM 2958 O O . ARG A 1 364 ? -6.074 -0.026 -14.561 1.00 86.38 364 ARG A O 1
ATOM 2965 N N . ARG A 1 365 ? -4.789 1.043 -16.077 1.00 85.56 365 ARG A N 1
ATOM 2966 C CA . ARG A 1 365 ? -5.345 2.386 -15.853 1.00 85.56 365 ARG A CA 1
ATOM 2967 C C . ARG A 1 365 ? -6.643 2.642 -16.618 1.00 85.56 365 ARG A C 1
ATOM 2969 O O . ARG A 1 365 ? -7.505 3.324 -16.082 1.00 85.56 365 ARG A O 1
ATOM 2976 N N . TYR A 1 366 ? -6.763 2.139 -17.846 1.00 83.56 366 TYR A N 1
ATOM 2977 C CA . TYR A 1 366 ? -7.845 2.526 -18.761 1.00 83.56 366 TYR A CA 1
ATOM 2978 C C . TYR A 1 366 ? -8.798 1.389 -19.138 1.00 83.56 366 TYR A C 1
ATOM 2980 O O . TYR A 1 366 ? -9.898 1.671 -19.596 1.00 83.56 366 TYR A O 1
ATOM 2988 N N . ALA A 1 367 ? -8.402 0.124 -18.970 1.00 75.19 367 ALA A N 1
ATOM 2989 C CA . ALA A 1 367 ? -9.257 -1.025 -19.286 1.00 75.19 367 ALA A CA 1
ATOM 2990 C C . ALA A 1 367 ? -9.967 -1.617 -18.056 1.00 75.19 367 ALA A C 1
ATOM 2992 O O . ALA A 1 367 ? -10.765 -2.539 -18.206 1.00 75.19 367 ALA A O 1
ATOM 2993 N N . ARG A 1 368 ? -9.691 -1.106 -16.847 1.00 65.88 368 ARG A N 1
ATOM 2994 C CA . ARG A 1 368 ? -10.538 -1.347 -15.672 1.00 65.88 368 ARG A CA 1
ATOM 2995 C C . ARG A 1 368 ? -11.794 -0.484 -15.827 1.00 65.88 368 ARG A C 1
ATOM 2997 O O . ARG A 1 368 ? -11.751 0.705 -15.519 1.00 65.88 368 ARG A O 1
ATOM 3004 N N . VAL A 1 369 ? -12.824 -1.078 -16.427 1.00 46.97 369 VAL A N 1
ATOM 3005 C CA . VAL A 1 369 ? -14.200 -0.562 -16.484 1.00 46.97 369 VAL A CA 1
ATOM 3006 C C . VAL A 1 369 ? -15.003 -1.210 -15.372 1.00 46.97 369 VAL A C 1
ATOM 3008 O O . VAL A 1 369 ? -14.806 -2.434 -15.173 1.00 46.97 369 VAL A O 1
#

Secondary structure (DSSP, 8-state):
--THHHHHHHHHHHHHTT-S-EEHHHHHHHHHHHTHHHH-TT--GGGHHHHHHHHHHHHHHHHTTSTTEEE-TTSEEEE--S--------HHHHHHHHHHHH--HHHHHHHH--GGG--TTHHHHHHHHHHHHHTSS-HHHHHHHHHHHHHHHHH-TTS-HHHHHHHHHHHHHHHHHTT-HHHHHHHHHHHHHHHHHTT-HHHHHHHHHHHHHHS-TT-HHHHHHHHHHHHHHHHHHT-HHHHHHHHHHHHHHHHHH--HHHHHHHHHHHHHHTTTT-HHHHHHHHHHHHHHHHHHHHHH---GGG-SSHHHHHHHHHHHHHHHHTT---SSS---SHHHHHHHHHHHHHHHHHHHHHHHHHHHHHS--

InterPro domains:
  IPR013099 Potassium channel domain [PF07885] (288-365)

Organism: NCBI:txid157779

Sequence (369 aa):
MNEWYEAAIESLLNDLEKEEKIIGLDFLQDFVLENREDYFQDLEFEDIDQFVTDQFDDFQGWLRTQAGIKVLANGKWIKSDSATESSGSDFSLDLEMLEENILNPDDIELLDLEAFNLSPDHFDSLKSLYARLAATRLAESKYKCAFRLAKCGELNNDIPDYERIQLWINASEAANEAELKDKVCDSLYEAAYHYQRISKFREAAQYFERSAESLVDHDPKRKHQILKNARTQYQMIGDHDAASKVFLQEKDLEYKSSNRPSKLVLFLYKITSNYGESPSKVAWNILFVWVIYTAVFCFFLSSENLGQGYLARLLNCFYYTVVTFTTLGYGDITPLNPFGKIASGFLAVLGLLYTSLFMVTVVRRYARV

Radius of gyration: 33.69 Å; chains: 1; bounding box: 65×41×98 Å

pLDDT: mean 86.78, std 13.33, range [26.77, 97.94]